Protein AF-A0A0T5ZP53-F1 (afdb_monomer)

Radius of gyration: 25.7 Å; Cα contacts (8 Å, |Δi|>4): 276; chains: 1; bounding box: 66×31×91 Å

Foldseek 3Di:
DVVVVVVLVVLLVVVVVVDDPDCLNVVVVVVSVVLVVVLVVLVVVLVVCVVVPHPRPPSVVVVVCSVVVVVVVSVCCVVVVVCQDLVNLVVQLVVCLLVVNLVSNQVQAPDRPDSVVSSVVSVVVLVLLLVVLVVVDVVVDPDQWGDSVRSVVQWDWAKDPPFPDDSVFKTKTWIFGWTWDWDWDDDVNPRIDTDTDIGTPDTFFMWMKGWDFDCPVPDDPPDDTDTHIGTHDDDGDRDPDDPDD

Solvent-accessible surface area (backbone atoms only — not comparable to full-atom values): 14007 Å² total; per-residue (Å²): 109,74,67,57,55,48,50,52,51,52,52,54,60,67,46,58,85,72,45,65,100,51,72,66,43,57,53,51,52,51,49,53,51,47,52,52,51,49,51,50,51,46,51,52,52,41,51,53,38,48,77,71,69,47,84,75,56,70,52,54,56,55,59,67,42,47,63,55,51,51,50,53,53,50,51,47,44,58,55,54,53,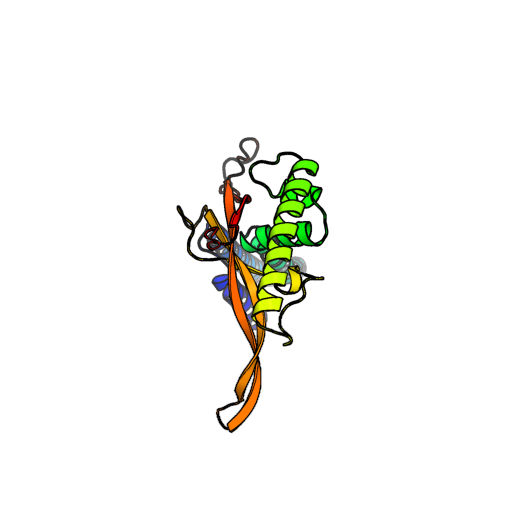48,60,55,31,66,66,41,42,49,52,51,36,53,50,20,55,75,68,72,32,34,67,65,28,36,74,38,35,65,75,66,79,50,38,69,52,49,46,52,51,48,54,52,50,51,51,54,51,34,54,49,46,46,53,50,40,66,73,73,42,101,59,87,48,73,46,61,94,46,54,71,82,25,50,44,79,43,78,46,99,64,33,91,68,57,76,90,41,30,42,29,26,39,34,27,38,34,26,66,40,82,39,83,42,53,56,92,79,76,42,85,40,78,41,82,39,80,45,76,76,46,76,42,34,36,37,37,33,33,50,41,73,54,82,64,88,82,82,60,97,84,64,77,79,51,60,44,50,20,40,67,47,78,48,74,56,77,82,92,77,77,80,81,130

Mean predicted aligned error: 14.53 Å

Nearest PDB structures (foldseek):
  9be2-assembly1_A-2  TM=3.612E-01  e=2.745E+00  Escherichia coli
  3ub1-assembly2_F  TM=1.945E-01  e=1.514E+00  Clostridium perfringens

Secondary structure (DSSP, 8-state):
-HHHHHHHHHHHHHHGGG--SSTHHHHHHHHHHHHHHHHHHHHHHHHHHHHTT--TTHHHHHHHHHHHHHHHHHHHHHHHHHHTSHHHHHHHHHHHHHTT-HHHHHTTBSS---HHHHHHHHHHHHHHHHHHHHHHHHHH-SSS---TTSGGGGEEEEEES--SS-TTTEEEEEEEEEEEEEEEEEETTTEEEEEEEEEEEEEEEEEEEEEEEE--TTT-TTS--EEEEEEEEEEEPPPS-----

Structure (mmCIF, N/CA/C/O backbone):
data_AF-A0A0T5ZP53-F1
#
_entry.id   AF-A0A0T5ZP53-F1
#
loop_
_atom_site.group_PDB
_atom_site.id
_atom_site.type_symbol
_atom_site.label_atom_id
_atom_site.label_alt_id
_atom_site.label_comp_id
_atom_site.label_asym_id
_atom_site.label_entity_id
_atom_site.label_seq_id
_atom_site.pdbx_PDB_ins_code
_atom_site.Cartn_x
_atom_site.Cartn_y
_atom_site.Cartn_z
_atom_site.occupancy
_atom_site.B_iso_or_equiv
_atom_site.auth_seq_id
_atom_site.auth_comp_id
_atom_site.auth_asym_id
_atom_site.auth_atom_id
_atom_site.pdbx_PDB_model_num
ATOM 1 N N . MET A 1 1 ? 2.192 -3.522 -41.154 1.00 45.34 1 MET A N 1
ATOM 2 C CA . MET A 1 1 ? 2.389 -2.075 -41.409 1.00 45.34 1 MET A CA 1
ATOM 3 C C . MET A 1 1 ? 1.377 -1.199 -40.666 1.00 45.34 1 MET A C 1
ATOM 5 O O . MET A 1 1 ? 1.743 -0.680 -39.623 1.00 45.34 1 MET A O 1
ATOM 9 N N . ALA A 1 2 ? 0.118 -1.042 -41.107 1.00 39.25 2 ALA A N 1
ATOM 10 C CA . ALA A 1 2 ? -0.834 -0.145 -40.419 1.00 39.25 2 ALA A CA 1
ATOM 11 C C . ALA A 1 2 ? -1.242 -0.638 -39.013 1.00 39.25 2 ALA A C 1
ATOM 13 O O . ALA A 1 2 ? -1.300 0.149 -38.077 1.00 39.25 2 ALA A O 1
ATOM 14 N N . ALA A 1 3 ? -1.446 -1.948 -38.844 1.00 37.09 3 ALA A N 1
ATOM 15 C CA . ALA A 1 3 ? -1.835 -2.539 -37.560 1.00 37.09 3 ALA A CA 1
ATOM 16 C C . ALA A 1 3 ? -0.727 -2.472 -36.487 1.00 37.09 3 ALA A C 1
ATOM 18 O O . ALA A 1 3 ? -1.022 -2.243 -35.321 1.00 37.09 3 ALA A O 1
ATOM 19 N N . GLU A 1 4 ? 0.546 -2.609 -36.871 1.00 44.75 4 GLU A N 1
ATOM 20 C CA . GLU A 1 4 ? 1.691 -2.510 -35.946 1.00 44.75 4 GLU A CA 1
ATOM 21 C C . GLU A 1 4 ? 1.944 -1.070 -35.496 1.00 44.75 4 GLU A C 1
ATOM 23 O O . GLU A 1 4 ? 2.232 -0.833 -34.326 1.00 44.75 4 GLU A O 1
ATOM 28 N N . ALA A 1 5 ? 1.776 -0.097 -36.398 1.00 48.59 5 ALA A N 1
ATOM 29 C CA . ALA A 1 5 ? 1.847 1.319 -36.052 1.00 48.59 5 ALA A CA 1
ATOM 30 C C . ALA A 1 5 ? 0.714 1.717 -35.091 1.00 48.59 5 ALA A C 1
ATOM 32 O O . ALA A 1 5 ? 0.948 2.428 -34.119 1.00 48.59 5 ALA A O 1
ATOM 33 N N . ILE A 1 6 ? -0.497 1.197 -35.314 1.00 47.88 6 ILE A N 1
ATOM 34 C CA . ILE A 1 6 ? -1.640 1.402 -34.415 1.00 47.88 6 ILE A CA 1
ATOM 35 C C . ILE A 1 6 ? -1.392 0.734 -33.056 1.00 47.88 6 ILE A C 1
ATOM 37 O O . ILE A 1 6 ? -1.660 1.350 -32.030 1.00 47.88 6 ILE A O 1
ATOM 41 N N . ALA A 1 7 ? -0.825 -0.476 -33.022 1.00 49.16 7 ALA A N 1
ATOM 42 C CA . ALA A 1 7 ? -0.471 -1.152 -31.775 1.00 49.16 7 ALA A CA 1
ATOM 43 C C . ALA A 1 7 ? 0.594 -0.378 -30.979 1.00 49.16 7 ALA A C 1
ATOM 45 O O . ALA A 1 7 ? 0.442 -0.215 -29.774 1.00 49.16 7 ALA A O 1
ATOM 46 N N . LEU A 1 8 ? 1.622 0.164 -31.642 1.00 52.16 8 LEU A N 1
ATOM 47 C CA . LEU A 1 8 ? 2.640 1.016 -31.016 1.00 52.16 8 LEU A CA 1
ATOM 48 C C . LEU A 1 8 ? 2.052 2.318 -30.457 1.00 52.16 8 LEU A C 1
ATOM 50 O O . LEU A 1 8 ? 2.400 2.717 -29.348 1.00 52.16 8 LEU A O 1
ATOM 54 N N . VAL A 1 9 ? 1.134 2.957 -31.187 1.00 55.38 9 VAL A N 1
ATOM 55 C CA . VAL A 1 9 ? 0.453 4.185 -30.744 1.00 55.38 9 VAL A CA 1
ATOM 56 C C . VAL A 1 9 ? -0.502 3.907 -29.580 1.00 55.38 9 VAL A C 1
ATOM 58 O O . VAL A 1 9 ? -0.530 4.678 -28.623 1.00 55.38 9 VAL A O 1
ATOM 61 N N . LEU A 1 10 ? -1.241 2.795 -29.610 1.00 49.34 10 LEU A N 1
ATOM 62 C CA . LEU A 1 10 ? -2.115 2.377 -28.509 1.00 49.34 10 LEU A CA 1
ATOM 63 C C . LEU A 1 10 ? -1.313 2.005 -27.256 1.00 49.34 10 LEU A C 1
ATOM 65 O O . LEU A 1 10 ? -1.722 2.345 -26.149 1.00 49.34 10 LEU A O 1
ATOM 69 N N . LEU A 1 11 ? -0.151 1.369 -27.420 1.00 54.56 11 LEU A N 1
ATOM 70 C CA . LEU A 1 11 ? 0.738 1.015 -26.314 1.00 54.56 11 LEU A CA 1
ATOM 71 C C . LEU A 1 11 ? 1.401 2.258 -25.698 1.00 54.56 11 LEU A C 1
ATOM 73 O O . LEU A 1 11 ? 1.428 2.392 -24.476 1.00 54.56 11 LEU A O 1
ATOM 77 N N . ALA A 1 12 ? 1.851 3.201 -26.534 1.00 53.50 12 ALA A N 1
ATOM 78 C CA . ALA A 1 12 ? 2.389 4.487 -26.092 1.00 53.50 12 ALA A CA 1
ATOM 79 C C . ALA A 1 12 ? 1.322 5.350 -25.394 1.00 53.50 12 ALA A C 1
ATOM 81 O O . ALA A 1 12 ? 1.590 5.953 -24.353 1.00 53.50 12 ALA A O 1
ATOM 82 N N . GLY A 1 13 ? 0.095 5.359 -25.923 1.00 53.16 13 GLY A N 1
ATOM 83 C CA . GLY A 1 13 ? -1.047 6.057 -25.332 1.00 53.16 13 GLY A CA 1
ATOM 84 C C . GLY A 1 13 ? -1.513 5.451 -24.005 1.00 53.16 13 GLY A C 1
ATOM 85 O O . GLY A 1 13 ? -1.918 6.190 -23.113 1.00 53.16 13 GLY A O 1
ATOM 86 N N . ALA A 1 14 ? -1.408 4.129 -23.833 1.00 53.16 14 ALA A N 1
ATOM 87 C CA . ALA A 1 14 ? -1.763 3.444 -22.588 1.00 53.16 14 ALA A CA 1
ATOM 88 C C . ALA A 1 14 ? -0.703 3.591 -21.476 1.00 53.16 14 ALA A C 1
ATOM 90 O O . ALA A 1 14 ? -1.035 3.469 -20.294 1.00 53.16 14 ALA A O 1
ATOM 91 N N . GLY A 1 15 ? 0.561 3.843 -21.837 1.00 46.25 15 GLY A N 1
ATOM 92 C CA . GLY A 1 15 ? 1.659 4.068 -20.889 1.00 46.25 15 GLY A CA 1
ATOM 93 C C . GLY A 1 15 ? 1.699 5.488 -20.316 1.00 46.25 15 GLY A C 1
ATOM 94 O O . GLY A 1 15 ? 2.025 5.665 -19.144 1.00 46.25 15 GLY A O 1
ATOM 95 N N . LEU A 1 16 ? 1.308 6.490 -21.114 1.00 49.69 16 LEU A N 1
ATOM 96 C CA . LEU A 1 16 ? 1.377 7.916 -20.763 1.00 49.69 16 LEU A CA 1
ATOM 97 C C . LEU A 1 16 ? 0.685 8.296 -19.433 1.00 49.69 16 LEU A C 1
ATOM 99 O O . LEU A 1 16 ? 1.289 9.029 -18.655 1.00 49.69 16 LEU A O 1
ATOM 103 N N . PRO A 1 17 ? -0.524 7.790 -19.108 1.00 50.69 17 PRO A N 1
ATOM 104 C CA . PRO A 1 17 ? -1.225 8.147 -17.871 1.00 50.69 17 PRO A CA 1
ATOM 105 C C . PRO A 1 17 ? -0.641 7.499 -16.608 1.00 50.69 17 PRO A C 1
ATOM 107 O O . PRO A 1 17 ? -1.026 7.870 -15.504 1.00 50.69 17 PRO A O 1
ATOM 110 N N . ARG A 1 18 ? 0.246 6.500 -16.746 1.00 50.16 18 ARG A N 1
ATOM 111 C CA . ARG A 1 18 ? 0.850 5.765 -15.617 1.00 50.16 18 ARG A CA 1
ATOM 112 C C . ARG A 1 18 ? 2.247 6.251 -15.241 1.00 50.16 18 ARG A C 1
ATOM 114 O O . ARG A 1 18 ? 2.824 5.772 -14.267 1.00 50.16 18 ARG A O 1
ATOM 121 N N . LEU A 1 19 ? 2.794 7.190 -16.004 1.00 50.06 19 LEU A N 1
ATOM 122 C CA . LEU A 1 19 ? 4.108 7.764 -15.770 1.00 50.06 19 LEU A CA 1
ATOM 123 C C . LEU A 1 19 ? 3.932 8.995 -14.875 1.00 50.06 19 LEU A C 1
ATOM 125 O O . LEU A 1 19 ? 3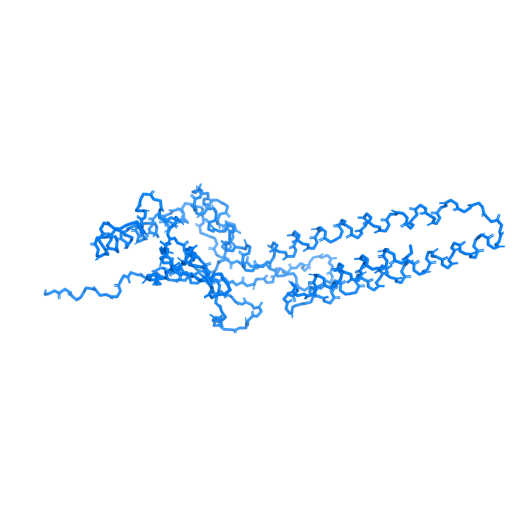.704 10.100 -15.358 1.00 50.06 19 LEU A O 1
ATOM 129 N N . GLY A 1 20 ? 4.003 8.783 -13.557 1.00 43.78 20 GLY A N 1
ATOM 130 C CA . GLY A 1 20 ? 4.179 9.874 -12.594 1.00 43.78 20 GLY A CA 1
ATOM 131 C C . GLY A 1 20 ? 5.368 10.752 -13.001 1.00 43.78 20 GLY A C 1
ATOM 132 O O . GLY A 1 20 ? 6.314 10.249 -13.607 1.00 43.78 20 GLY A O 1
ATOM 133 N N . GLY A 1 21 ? 5.282 12.055 -12.712 1.00 40.03 21 GLY A N 1
ATOM 134 C CA . GLY A 1 21 ? 6.050 13.160 -13.316 1.00 40.03 21 GLY A CA 1
ATOM 135 C C . GLY A 1 21 ? 7.579 13.198 -13.147 1.00 40.03 21 GLY A C 1
ATOM 136 O O . GLY A 1 21 ? 8.148 14.283 -13.136 1.00 40.03 21 GLY A O 1
ATOM 137 N N . ASP A 1 22 ? 8.255 12.057 -13.051 1.00 51.31 22 ASP A N 1
ATOM 138 C CA . ASP A 1 22 ? 9.711 11.928 -13.001 1.00 51.31 22 ASP A CA 1
ATOM 139 C C . ASP A 1 22 ? 10.315 11.484 -14.353 1.00 51.31 22 ASP A C 1
ATOM 141 O O . ASP A 1 22 ? 9.628 11.032 -15.277 1.00 51.31 22 ASP A O 1
ATOM 145 N N . ALA A 1 23 ? 11.651 11.578 -14.445 1.00 48.28 23 ALA A N 1
ATOM 146 C CA . ALA A 1 23 ? 12.514 11.253 -15.594 1.00 48.28 23 ALA A CA 1
ATOM 147 C C . ALA A 1 23 ? 12.211 9.914 -16.306 1.00 48.28 23 ALA A C 1
ATOM 149 O O . ALA A 1 23 ? 12.559 9.728 -17.473 1.00 48.28 23 ALA A O 1
ATOM 150 N N . THR A 1 24 ? 11.521 8.996 -15.636 1.00 48.97 24 THR A N 1
ATOM 151 C CA . THR A 1 24 ? 11.028 7.718 -16.154 1.00 48.97 24 THR A CA 1
ATOM 152 C C . THR A 1 24 ? 10.127 7.875 -17.385 1.00 48.97 24 THR A C 1
ATOM 154 O O . THR A 1 24 ? 10.242 7.101 -18.337 1.00 48.97 24 THR A O 1
ATOM 157 N N . GLY A 1 25 ? 9.281 8.913 -17.424 1.00 52.81 25 GLY A N 1
ATOM 158 C CA . GLY A 1 25 ? 8.432 9.189 -18.588 1.00 52.81 25 GLY A CA 1
ATOM 159 C C . GLY A 1 25 ? 9.218 9.670 -19.810 1.00 52.81 25 GLY A C 1
ATOM 160 O O . GLY A 1 25 ? 8.932 9.266 -20.939 1.00 52.81 25 GLY A O 1
ATOM 161 N N . ALA A 1 26 ? 10.270 10.460 -19.584 1.00 54.28 26 ALA A N 1
ATOM 162 C CA . ALA A 1 26 ? 11.167 10.916 -20.643 1.00 54.28 26 ALA A CA 1
ATOM 163 C C . ALA A 1 26 ? 11.974 9.754 -21.247 1.00 54.28 26 ALA A C 1
ATOM 165 O O . ALA A 1 26 ? 12.135 9.695 -22.465 1.00 54.28 26 ALA A O 1
ATOM 166 N N . ILE A 1 27 ? 12.420 8.796 -20.424 1.00 54.91 27 ILE A N 1
ATOM 167 C CA . ILE A 1 27 ? 13.118 7.587 -20.894 1.00 54.91 27 ILE A CA 1
ATOM 168 C C . ILE A 1 27 ? 12.184 6.717 -21.739 1.00 54.91 27 ILE A C 1
ATOM 170 O O . ILE A 1 27 ? 12.591 6.254 -22.802 1.00 54.91 27 ILE A O 1
ATOM 174 N N . TYR A 1 28 ? 10.931 6.530 -21.313 1.00 59.72 28 TYR A N 1
ATOM 175 C CA . TYR A 1 28 ? 9.944 5.778 -22.090 1.00 59.72 28 TYR A CA 1
ATOM 176 C C . TYR A 1 28 ? 9.706 6.411 -23.469 1.00 59.72 28 TYR A C 1
ATOM 178 O O . TYR A 1 28 ? 9.808 5.727 -24.488 1.00 59.72 28 TYR A O 1
ATOM 186 N N . LEU A 1 29 ? 9.470 7.726 -23.519 1.00 62.03 29 LEU A N 1
ATOM 187 C CA . LEU A 1 29 ? 9.297 8.457 -24.778 1.00 62.03 29 LEU A CA 1
ATOM 188 C C . LEU A 1 29 ? 10.543 8.385 -25.669 1.00 62.03 29 LEU A C 1
ATOM 190 O O . LEU A 1 29 ? 10.421 8.131 -26.867 1.00 62.03 29 LEU A O 1
ATOM 194 N N . ALA A 1 30 ? 11.740 8.546 -25.098 1.00 59.38 30 ALA A N 1
ATOM 195 C CA . ALA A 1 30 ? 12.995 8.406 -25.833 1.00 59.38 30 ALA A CA 1
ATOM 196 C C . ALA A 1 30 ? 13.151 7.001 -26.438 1.00 59.38 30 ALA A C 1
ATOM 198 O O . ALA A 1 30 ? 13.598 6.866 -27.576 1.00 59.38 30 ALA A O 1
ATOM 199 N N . LEU A 1 31 ? 12.728 5.958 -25.718 1.00 59.81 31 LEU A N 1
ATOM 200 C CA . LEU A 1 31 ? 12.773 4.575 -26.189 1.00 59.81 31 LEU A CA 1
ATOM 201 C C . LEU A 1 31 ? 11.766 4.317 -27.321 1.00 59.81 31 LEU A C 1
ATOM 203 O O . LEU A 1 31 ? 12.104 3.673 -28.311 1.00 59.81 31 LEU A O 1
ATOM 207 N N . VAL A 1 32 ? 10.545 4.852 -27.208 1.00 68.31 32 VAL A N 1
ATOM 208 C CA . VAL A 1 32 ? 9.530 4.780 -28.275 1.00 68.31 32 VAL A CA 1
ATOM 209 C C . VAL A 1 32 ? 10.048 5.455 -29.547 1.00 68.31 32 VAL A C 1
ATOM 211 O O . VAL A 1 32 ? 9.963 4.877 -30.632 1.00 68.31 32 VAL A O 1
ATOM 214 N N . LEU A 1 33 ? 10.643 6.643 -29.416 1.00 62.75 33 LEU A N 1
ATOM 215 C CA . LEU A 1 33 ? 11.255 7.359 -30.535 1.00 62.75 33 LEU A CA 1
ATOM 216 C C . LEU A 1 33 ? 12.440 6.588 -31.127 1.00 62.75 33 LEU A C 1
ATOM 218 O O . LEU A 1 33 ? 12.567 6.515 -32.349 1.00 62.75 33 LEU A O 1
ATOM 222 N N . PHE A 1 34 ? 13.266 5.964 -30.285 1.00 64.44 34 PHE A N 1
ATOM 223 C CA . PHE A 1 34 ? 14.363 5.108 -30.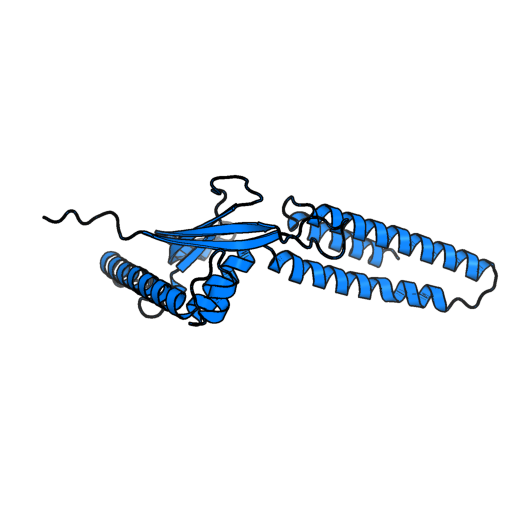729 1.00 64.44 34 PHE A CA 1
ATOM 224 C C . PHE A 1 34 ? 13.855 3.921 -31.557 1.00 64.44 34 PHE A C 1
ATOM 226 O O . PHE A 1 34 ? 14.357 3.691 -32.656 1.00 64.44 34 PHE A O 1
ATOM 233 N N . PHE A 1 35 ? 12.824 3.208 -31.092 1.00 65.75 35 PHE A N 1
ATOM 234 C CA . PHE A 1 35 ? 12.243 2.092 -31.843 1.00 65.75 35 PHE A CA 1
ATOM 235 C C . PHE A 1 35 ? 11.606 2.539 -33.160 1.00 65.75 35 PHE A C 1
ATOM 237 O O . PHE A 1 35 ? 11.766 1.857 -34.172 1.00 65.75 35 PHE A O 1
ATOM 244 N N . ALA A 1 36 ? 10.938 3.695 -33.182 1.00 67.62 36 ALA A N 1
ATOM 245 C CA . ALA A 1 36 ? 10.378 4.260 -34.406 1.00 67.62 36 ALA A CA 1
ATOM 246 C C . ALA A 1 36 ? 11.474 4.630 -35.423 1.00 67.62 36 ALA A C 1
ATOM 248 O O . ALA A 1 36 ? 11.369 4.290 -36.607 1.00 67.62 36 ALA A O 1
ATOM 249 N N . ALA A 1 37 ? 12.551 5.275 -34.966 1.00 63.69 37 ALA A N 1
ATOM 250 C CA . ALA A 1 37 ? 13.698 5.617 -35.802 1.00 63.69 37 ALA A CA 1
ATOM 251 C C . ALA A 1 37 ? 14.398 4.357 -36.335 1.00 63.69 37 ALA A C 1
ATOM 253 O O . ALA A 1 37 ? 14.663 4.258 -37.533 1.00 63.69 37 ALA A O 1
ATOM 254 N N . TRP A 1 38 ? 14.624 3.366 -35.473 1.00 68.19 38 TRP A N 1
ATOM 255 C CA . TRP A 1 38 ? 15.237 2.093 -35.843 1.00 68.19 38 TRP A CA 1
ATOM 256 C C . TRP A 1 38 ? 14.391 1.316 -36.859 1.00 68.19 38 TRP A C 1
ATOM 258 O O . TRP A 1 38 ? 14.916 0.854 -37.871 1.00 68.19 38 TRP A O 1
ATOM 268 N N . ALA A 1 39 ? 13.072 1.228 -36.655 1.00 63.84 39 ALA A N 1
ATOM 269 C CA . ALA A 1 39 ? 12.166 0.570 -37.595 1.00 63.84 39 ALA A CA 1
ATOM 270 C C . ALA A 1 39 ? 12.177 1.264 -38.964 1.00 63.84 39 ALA A C 1
ATOM 272 O O . ALA A 1 39 ? 12.216 0.601 -40.000 1.00 63.84 39 ALA A O 1
ATOM 273 N N . THR A 1 40 ? 12.216 2.600 -38.975 1.00 67.50 40 THR A N 1
ATOM 274 C CA . THR A 1 40 ? 12.320 3.391 -40.210 1.00 67.50 40 THR A CA 1
ATOM 275 C C . THR A 1 40 ? 13.625 3.088 -40.952 1.00 67.50 40 THR A C 1
ATOM 277 O O . THR A 1 40 ? 13.595 2.825 -42.153 1.00 67.50 40 THR A O 1
ATOM 280 N N . GLN A 1 41 ? 14.757 3.043 -40.238 1.00 63.81 41 GLN A N 1
ATOM 281 C CA . GLN A 1 41 ? 16.062 2.681 -40.804 1.00 63.81 41 GLN A CA 1
ATOM 282 C C . GLN A 1 41 ? 16.079 1.247 -41.348 1.00 63.81 41 GLN A C 1
ATOM 284 O O . GLN A 1 41 ? 16.602 1.010 -42.434 1.00 63.81 41 GLN A O 1
ATOM 289 N N . ALA A 1 42 ? 15.475 0.294 -40.634 1.00 60.59 42 ALA A N 1
ATOM 290 C CA . ALA A 1 42 ? 15.397 -1.101 -41.060 1.00 60.59 42 ALA A CA 1
ATOM 291 C C . ALA A 1 42 ? 14.553 -1.276 -42.336 1.00 60.59 42 ALA A C 1
ATOM 293 O O . ALA A 1 42 ? 14.945 -2.019 -43.236 1.00 60.59 42 ALA A O 1
ATOM 294 N N . ILE A 1 43 ? 13.425 -0.563 -42.446 1.00 67.06 43 ILE A N 1
ATOM 295 C CA . ILE A 1 43 ? 12.564 -0.576 -43.639 1.00 67.06 43 ILE A CA 1
ATOM 296 C C . ILE A 1 43 ? 13.287 0.043 -44.839 1.00 67.06 43 ILE A C 1
ATOM 298 O O . ILE A 1 43 ? 13.253 -0.518 -45.934 1.00 67.06 43 ILE A O 1
ATOM 302 N N . ASP A 1 44 ? 13.942 1.186 -44.646 1.00 69.00 44 ASP A N 1
ATOM 303 C CA . ASP A 1 44 ? 14.685 1.888 -45.696 1.00 69.00 44 ASP A CA 1
ATOM 304 C C . ASP A 1 44 ? 15.884 1.058 -46.192 1.00 69.00 44 ASP A C 1
ATOM 306 O O . ASP A 1 44 ? 16.058 0.858 -47.395 1.00 69.00 44 ASP A O 1
ATOM 310 N N . ALA A 1 45 ? 16.648 0.456 -45.274 1.00 62.56 45 ALA A N 1
ATOM 311 C CA . ALA A 1 45 ? 17.731 -0.466 -45.611 1.00 62.56 45 ALA A CA 1
ATOM 312 C C . ALA A 1 45 ? 17.227 -1.721 -46.345 1.00 62.56 45 ALA A C 1
ATOM 314 O O . ALA A 1 45 ? 17.857 -2.161 -47.306 1.00 62.56 45 ALA A O 1
ATOM 315 N N . HIS A 1 46 ? 16.080 -2.279 -45.940 1.00 62.22 46 HIS A N 1
ATOM 316 C CA . HIS A 1 46 ? 15.465 -3.416 -46.626 1.00 62.22 46 HIS A CA 1
ATOM 317 C C . HIS A 1 46 ? 15.040 -3.063 -48.055 1.00 62.22 46 HIS A C 1
ATOM 319 O O . HIS A 1 46 ? 15.344 -3.818 -48.976 1.00 62.22 46 HIS A O 1
ATOM 325 N N . ARG A 1 47 ? 14.394 -1.905 -48.258 1.00 70.00 47 ARG A N 1
ATOM 326 C CA . ARG A 1 47 ? 13.994 -1.429 -49.593 1.00 70.00 47 ARG A CA 1
ATOM 327 C C . ARG A 1 47 ? 15.199 -1.285 -50.515 1.00 70.00 47 ARG A C 1
ATOM 329 O O . ARG A 1 47 ? 15.203 -1.888 -51.582 1.00 70.00 47 ARG A O 1
ATOM 336 N N . ARG A 1 48 ? 16.258 -0.608 -50.060 1.00 69.75 48 ARG A N 1
ATOM 337 C CA . ARG A 1 48 ? 17.499 -0.454 -50.839 1.00 69.75 48 ARG A CA 1
ATOM 338 C C . ARG A 1 48 ? 18.189 -1.786 -51.130 1.00 69.75 48 ARG A C 1
ATOM 340 O O . ARG A 1 48 ? 18.726 -1.970 -52.216 1.00 69.75 48 ARG A O 1
ATOM 347 N N . ALA A 1 49 ? 18.180 -2.724 -50.183 1.00 61.25 49 ALA A N 1
ATOM 348 C CA . ALA A 1 49 ? 18.778 -4.044 -50.377 1.00 61.25 49 ALA A CA 1
ATOM 349 C C . ALA A 1 49 ? 18.012 -4.883 -51.415 1.00 61.25 49 ALA A C 1
ATOM 351 O O . ALA A 1 49 ? 18.635 -5.558 -52.232 1.00 61.25 49 ALA A O 1
ATOM 352 N N . VAL A 1 50 ? 16.677 -4.816 -51.415 1.00 68.38 50 VAL A N 1
ATOM 353 C CA . VAL A 1 50 ? 15.825 -5.494 -52.405 1.00 68.38 50 VAL A CA 1
ATOM 354 C C . VAL A 1 50 ? 15.953 -4.839 -53.783 1.00 68.38 50 VAL A C 1
ATOM 356 O O . VAL A 1 50 ? 16.106 -5.547 -54.775 1.00 68.38 50 VAL A O 1
ATOM 359 N N . GLU A 1 51 ? 15.973 -3.505 -53.852 1.00 74.38 51 GLU A N 1
ATOM 360 C CA . GLU A 1 51 ? 16.248 -2.753 -55.088 1.00 74.38 51 GLU A CA 1
ATOM 361 C C . GLU A 1 51 ? 17.643 -3.073 -55.660 1.00 74.38 51 GLU A C 1
ATOM 363 O O . GLU A 1 51 ? 17.816 -3.131 -56.875 1.00 74.38 51 GLU A O 1
ATOM 368 N N . GLY A 1 52 ? 18.623 -3.352 -54.793 1.00 70.38 52 GLY A N 1
ATOM 369 C CA . GLY A 1 52 ? 19.975 -3.790 -55.152 1.00 70.38 52 GLY A CA 1
ATOM 370 C C . GLY A 1 52 ? 20.131 -5.288 -55.454 1.00 70.38 52 GLY A C 1
ATOM 371 O O . GLY A 1 52 ? 21.252 -5.737 -55.684 1.00 70.38 52 GLY A O 1
ATOM 372 N N . GLY A 1 53 ? 19.046 -6.074 -55.446 1.00 63.62 53 GLY A N 1
ATOM 373 C CA . GLY A 1 53 ? 19.050 -7.494 -55.825 1.00 63.62 53 GLY A CA 1
ATOM 374 C C . GLY A 1 53 ? 19.450 -8.487 -54.723 1.00 63.62 53 GLY A C 1
ATOM 375 O O . GLY A 1 53 ? 19.691 -9.658 -55.018 1.00 63.62 53 GLY A O 1
ATOM 376 N N . ALA A 1 54 ? 19.524 -8.065 -53.457 1.00 62.75 54 ALA A N 1
ATOM 377 C CA . ALA A 1 54 ? 19.841 -8.959 -52.344 1.00 62.75 54 ALA A CA 1
ATOM 378 C C . ALA A 1 54 ? 18.648 -9.857 -51.958 1.00 62.75 54 ALA A C 1
ATOM 380 O O . ALA A 1 54 ? 17.495 -9.423 -51.938 1.00 62.75 54 ALA A O 1
ATOM 381 N N . ALA A 1 55 ? 18.924 -11.107 -51.566 1.00 59.62 55 ALA A N 1
ATOM 382 C CA . ALA A 1 55 ? 17.915 -12.009 -51.008 1.00 59.62 55 ALA A CA 1
ATOM 383 C C . ALA A 1 55 ? 17.417 -11.464 -49.651 1.00 59.62 55 ALA A C 1
ATOM 385 O O . ALA A 1 55 ? 18.153 -11.446 -48.663 1.00 59.62 55 ALA A O 1
ATOM 386 N N . GLY A 1 56 ? 16.171 -10.985 -49.609 1.00 55.41 56 GLY A N 1
ATOM 387 C CA . GLY A 1 56 ? 15.600 -10.144 -48.545 1.00 55.41 56 GLY A CA 1
ATOM 388 C C . GLY A 1 56 ? 15.344 -10.786 -47.170 1.00 55.41 56 GLY A C 1
ATOM 389 O O . GLY A 1 56 ? 14.340 -10.464 -46.548 1.00 55.41 56 GLY A O 1
ATOM 390 N N . GLY A 1 57 ? 16.206 -11.674 -46.666 1.00 57.00 57 GLY A N 1
ATOM 391 C CA . GLY A 1 57 ? 15.943 -12.441 -45.437 1.00 57.00 57 GLY A CA 1
ATOM 392 C C . GLY A 1 57 ? 16.285 -11.734 -44.115 1.00 57.00 57 GLY A C 1
ATOM 393 O O . GLY A 1 57 ? 15.491 -11.749 -43.177 1.00 57.00 57 GLY A O 1
ATOM 394 N N . GLY A 1 58 ? 17.459 -11.099 -44.016 1.00 58.06 58 GLY A N 1
ATOM 395 C CA . GLY A 1 58 ? 18.002 -10.637 -42.725 1.00 58.06 58 GLY A CA 1
ATOM 396 C C . GLY A 1 58 ? 17.265 -9.448 -42.094 1.00 58.06 58 GLY A C 1
ATOM 397 O O . GLY A 1 58 ? 17.038 -9.424 -40.887 1.00 58.06 58 GLY A O 1
ATOM 398 N N . ALA A 1 59 ? 16.842 -8.474 -42.905 1.00 56.69 59 ALA A N 1
ATOM 399 C CA . ALA A 1 59 ? 16.146 -7.283 -42.408 1.00 56.69 59 ALA A CA 1
ATOM 400 C C . ALA A 1 59 ? 14.696 -7.577 -41.974 1.00 56.69 59 ALA A C 1
ATOM 402 O O . ALA A 1 59 ? 14.214 -6.981 -41.013 1.00 56.69 59 ALA A O 1
ATOM 403 N N . ILE A 1 60 ? 14.026 -8.538 -42.623 1.00 61.47 60 ILE A N 1
ATOM 404 C CA . ILE A 1 60 ? 12.684 -9.000 -42.232 1.00 61.47 60 ILE A CA 1
ATOM 405 C C . ILE A 1 60 ? 12.738 -9.724 -40.880 1.00 61.47 60 ILE A C 1
ATOM 407 O O . ILE A 1 60 ? 11.868 -9.509 -40.041 1.00 61.47 60 ILE A O 1
ATOM 411 N N . LEU A 1 61 ? 13.783 -10.523 -40.637 1.00 61.88 61 LEU A N 1
ATOM 412 C CA . LEU A 1 61 ? 14.013 -11.190 -39.349 1.00 61.88 61 LEU A CA 1
ATOM 413 C C . LEU A 1 61 ? 14.193 -10.195 -38.194 1.00 61.88 61 LEU A C 1
ATOM 415 O O . LEU A 1 61 ? 13.635 -10.401 -37.120 1.00 61.88 61 LEU A O 1
ATOM 419 N N . LEU A 1 62 ? 14.918 -9.094 -38.414 1.00 59.53 62 LEU A N 1
ATOM 420 C CA . LEU A 1 62 ? 15.060 -8.033 -37.413 1.00 59.53 62 LEU A CA 1
ATOM 421 C C . LEU A 1 62 ? 13.737 -7.284 -37.182 1.00 59.53 62 LEU A C 1
ATOM 423 O O . LEU A 1 62 ? 13.358 -7.062 -36.034 1.00 59.53 62 LEU A O 1
ATOM 427 N N . LEU A 1 63 ? 12.991 -6.957 -38.242 1.00 63.56 63 LEU A N 1
ATOM 428 C CA . LEU A 1 63 ? 11.655 -6.353 -38.126 1.00 63.56 63 LEU A CA 1
ATOM 429 C C . LEU A 1 63 ? 10.670 -7.254 -37.366 1.00 63.56 63 LEU A C 1
ATOM 431 O O . LEU A 1 63 ? 9.903 -6.759 -36.544 1.00 63.56 63 LEU A O 1
ATOM 435 N N . ALA A 1 64 ? 10.739 -8.571 -37.568 1.00 68.12 64 ALA A N 1
ATOM 436 C CA . ALA A 1 64 ? 9.918 -9.545 -36.852 1.00 68.12 64 ALA A CA 1
ATOM 437 C C . ALA A 1 64 ? 10.238 -9.634 -35.346 1.00 68.12 64 ALA A C 1
ATOM 439 O O . ALA A 1 64 ? 9.398 -10.087 -34.570 1.00 68.12 64 ALA A O 1
ATOM 440 N N . LEU A 1 65 ? 11.422 -9.183 -34.911 1.00 67.62 65 LEU A N 1
ATOM 441 C CA . LEU A 1 65 ? 11.800 -9.120 -33.494 1.00 67.62 65 LEU A CA 1
ATOM 442 C C . LEU A 1 65 ? 11.327 -7.837 -32.798 1.00 67.62 65 LEU A C 1
ATOM 444 O O . LEU A 1 65 ? 11.300 -7.795 -31.568 1.00 67.62 65 LEU A O 1
ATOM 448 N N . LEU A 1 66 ? 10.914 -6.809 -33.545 1.00 67.31 66 LEU A N 1
ATOM 449 C CA . LEU A 1 66 ? 10.450 -5.543 -32.975 1.00 67.31 66 LEU A CA 1
ATOM 450 C C . LEU A 1 66 ? 9.243 -5.714 -32.029 1.00 67.31 66 LEU A C 1
ATOM 452 O O . LEU A 1 66 ? 9.296 -5.165 -30.928 1.00 67.31 66 LEU A O 1
ATOM 456 N N . PRO A 1 67 ? 8.195 -6.500 -32.358 1.00 65.88 67 PRO A N 1
ATOM 457 C CA . PRO A 1 67 ? 7.086 -6.742 -31.436 1.00 65.88 67 PRO A CA 1
ATOM 458 C C . PRO A 1 67 ? 7.539 -7.456 -30.160 1.00 65.88 67 PRO A C 1
ATOM 460 O O . PRO A 1 67 ? 7.079 -7.117 -29.074 1.00 65.88 67 PRO A O 1
ATOM 463 N N . VAL A 1 68 ? 8.479 -8.404 -30.271 1.00 70.69 68 VAL A N 1
ATOM 464 C CA . VAL A 1 68 ? 9.038 -9.125 -29.117 1.00 70.69 68 VAL A CA 1
ATOM 465 C C . VAL A 1 68 ? 9.799 -8.162 -28.212 1.00 70.69 68 VAL A C 1
ATOM 467 O O . VAL A 1 68 ? 9.567 -8.152 -27.006 1.00 70.69 68 VAL A O 1
ATOM 470 N N . ALA A 1 69 ? 10.650 -7.305 -28.782 1.00 69.12 69 ALA A N 1
ATOM 471 C CA . ALA A 1 69 ? 11.357 -6.278 -28.028 1.00 69.12 69 ALA A CA 1
ATOM 472 C C . ALA A 1 69 ? 10.369 -5.336 -27.329 1.00 69.12 69 ALA A C 1
ATOM 474 O O . ALA A 1 69 ? 10.464 -5.137 -26.123 1.00 69.12 69 ALA A O 1
ATOM 475 N N . VAL A 1 70 ? 9.368 -4.820 -28.045 1.00 71.75 70 VAL A N 1
ATOM 476 C CA . VAL A 1 70 ? 8.350 -3.924 -27.478 1.00 71.75 70 VAL A CA 1
ATOM 477 C C . VAL A 1 70 ? 7.580 -4.595 -26.337 1.00 71.75 70 VAL A C 1
ATOM 479 O O . VAL A 1 70 ? 7.381 -3.961 -25.301 1.00 71.75 70 VAL A O 1
ATOM 482 N N . VAL A 1 71 ? 7.199 -5.870 -26.470 1.00 70.31 71 VAL A N 1
ATOM 483 C CA . VAL A 1 71 ? 6.530 -6.636 -25.403 1.00 70.31 71 VAL A CA 1
ATOM 484 C C . VAL A 1 71 ? 7.447 -6.820 -24.196 1.00 70.31 71 VAL A C 1
ATOM 486 O O . VAL A 1 71 ? 7.022 -6.555 -23.074 1.00 70.31 71 VAL A O 1
ATOM 489 N N . VAL A 1 72 ? 8.705 -7.215 -24.404 1.00 71.75 72 VAL A N 1
ATOM 490 C CA . VAL A 1 72 ? 9.681 -7.403 -23.320 1.00 71.75 72 VAL A CA 1
ATOM 491 C C . VAL A 1 72 ? 9.951 -6.084 -22.594 1.00 71.75 72 VAL A C 1
ATOM 493 O O . VAL A 1 72 ? 9.916 -6.049 -21.367 1.00 71.75 72 VAL A O 1
ATOM 496 N N . PHE A 1 73 ? 10.151 -4.984 -23.322 1.00 68.25 73 PHE A N 1
ATOM 497 C CA . PHE A 1 73 ? 10.401 -3.666 -22.735 1.00 68.25 73 PHE A CA 1
ATOM 498 C C . PHE A 1 73 ? 9.173 -3.090 -22.034 1.00 68.25 73 PHE A C 1
ATOM 500 O O . PHE A 1 73 ? 9.295 -2.520 -20.952 1.00 68.25 73 PHE A O 1
ATOM 507 N N . THR A 1 74 ? 7.985 -3.251 -22.612 1.00 65.44 74 THR A N 1
ATOM 508 C CA . THR A 1 74 ? 6.742 -2.805 -21.974 1.00 65.44 74 THR A CA 1
ATOM 509 C C . THR A 1 74 ? 6.453 -3.632 -20.730 1.00 65.44 74 THR A C 1
ATOM 511 O O . THR A 1 74 ? 6.111 -3.067 -19.699 1.00 65.44 74 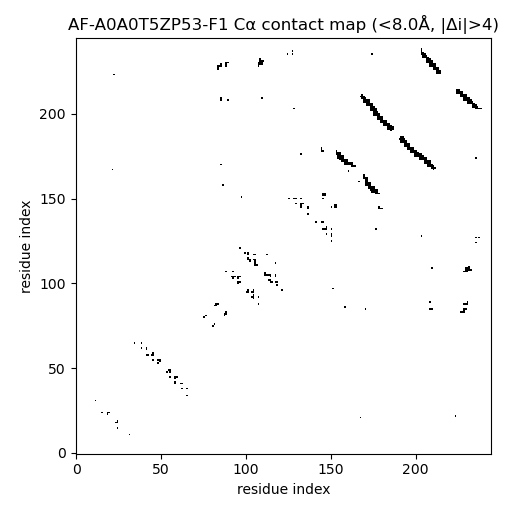THR A O 1
ATOM 514 N N . GLY A 1 75 ? 6.668 -4.949 -20.781 1.00 62.28 75 GLY A N 1
ATOM 515 C CA . GLY A 1 75 ? 6.584 -5.821 -19.611 1.00 62.28 75 GLY A CA 1
ATOM 516 C C . GLY A 1 75 ? 7.582 -5.415 -18.527 1.00 62.28 75 GLY A C 1
ATOM 517 O O . GLY A 1 75 ? 7.200 -5.258 -17.370 1.00 62.28 75 GLY A O 1
ATOM 518 N N . PHE A 1 76 ? 8.833 -5.145 -18.908 1.00 65.75 76 PHE A N 1
ATOM 519 C CA . PHE A 1 76 ? 9.858 -4.636 -17.999 1.00 65.75 76 PHE A CA 1
ATOM 520 C C . PHE A 1 76 ? 9.437 -3.321 -17.334 1.00 65.75 76 PHE A C 1
ATOM 522 O O . PHE A 1 76 ? 9.576 -3.191 -16.124 1.00 65.75 76 PHE A O 1
ATOM 529 N N . TRP A 1 77 ? 8.876 -2.365 -18.078 1.00 60.72 77 TRP A N 1
ATOM 530 C CA . TRP A 1 77 ? 8.444 -1.081 -17.517 1.00 60.72 77 TRP A CA 1
ATOM 531 C C . TRP A 1 77 ? 7.152 -1.164 -16.707 1.00 60.72 77 TRP A C 1
ATOM 533 O O . TRP A 1 77 ? 7.031 -0.474 -15.700 1.00 60.72 77 TRP A O 1
ATOM 543 N N . LEU A 1 78 ? 6.203 -2.015 -17.091 1.00 60.47 78 LEU A N 1
ATOM 544 C CA . LEU A 1 78 ? 4.980 -2.224 -16.318 1.00 60.47 78 LEU A CA 1
ATOM 545 C C . LEU A 1 78 ? 5.282 -2.896 -14.978 1.00 60.47 78 LEU A C 1
ATOM 547 O O . LEU A 1 78 ? 4.746 -2.479 -13.959 1.00 60.47 78 LEU A O 1
ATOM 551 N N . VAL A 1 79 ? 6.170 -3.892 -14.961 1.00 58.28 79 VAL A N 1
ATOM 552 C CA . VAL A 1 79 ? 6.546 -4.603 -13.732 1.00 58.28 79 VAL A CA 1
ATOM 553 C C . VAL A 1 79 ? 7.557 -3.790 -12.918 1.00 58.28 79 VAL A C 1
ATOM 555 O O . VAL A 1 79 ? 7.369 -3.570 -11.723 1.00 58.28 79 VAL A O 1
ATOM 558 N N . GLY A 1 80 ? 8.611 -3.294 -13.565 1.00 56.06 80 GLY A N 1
ATOM 559 C CA . GLY A 1 80 ? 9.693 -2.533 -12.942 1.00 56.06 80 GLY A CA 1
ATOM 560 C C . GLY A 1 80 ? 9.273 -1.126 -12.516 1.00 56.06 80 GLY A C 1
ATOM 561 O O . GLY A 1 80 ? 9.557 -0.716 -11.394 1.00 56.06 80 GLY A O 1
ATOM 562 N N . GLY A 1 81 ? 8.530 -0.409 -13.359 1.00 57.25 81 GLY A N 1
ATOM 563 C CA . GLY A 1 81 ? 8.024 0.931 -13.056 1.00 57.25 81 GLY A CA 1
ATOM 564 C C . GLY A 1 81 ? 6.989 0.921 -11.934 1.00 57.25 81 GLY A C 1
ATOM 565 O O . GLY A 1 81 ? 7.101 1.720 -11.009 1.00 57.25 81 GLY A O 1
ATOM 566 N N . ALA A 1 82 ? 6.048 -0.034 -11.942 1.00 56.97 82 ALA A N 1
ATOM 567 C CA . ALA A 1 82 ? 5.095 -0.188 -10.841 1.00 56.97 82 ALA A CA 1
ATOM 568 C C . ALA A 1 82 ? 5.803 -0.553 -9.528 1.00 56.97 82 ALA A C 1
ATOM 570 O O . ALA A 1 82 ? 5.457 -0.015 -8.479 1.00 56.97 82 ALA A O 1
ATOM 571 N N . SER A 1 83 ? 6.846 -1.393 -9.589 1.00 60.31 83 SER A N 1
ATOM 572 C CA . SER A 1 83 ? 7.609 -1.825 -8.411 1.00 60.31 83 SER A CA 1
ATOM 573 C C . SER A 1 83 ? 8.396 -0.728 -7.693 1.00 60.31 83 SER A C 1
ATOM 575 O O . SER A 1 83 ? 8.815 -0.942 -6.555 1.00 60.31 83 SER A O 1
ATOM 577 N N . ALA A 1 84 ? 8.605 0.412 -8.354 1.00 69.00 84 ALA A N 1
ATOM 578 C CA . ALA A 1 84 ? 9.357 1.553 -7.844 1.00 69.00 84 ALA A CA 1
ATOM 579 C C . ALA A 1 84 ? 8.443 2.707 -7.394 1.00 69.00 84 ALA A C 1
ATOM 581 O O . ALA A 1 84 ? 8.900 3.841 -7.267 1.00 69.00 84 ALA A O 1
ATOM 582 N N . THR A 1 85 ? 7.154 2.440 -7.172 1.00 79.81 85 THR A N 1
ATOM 583 C CA . THR A 1 85 ? 6.186 3.429 -6.676 1.00 79.81 85 THR A CA 1
ATOM 584 C C . THR A 1 85 ? 6.038 3.352 -5.153 1.00 79.81 85 THR A C 1
ATOM 586 O O . THR A 1 85 ? 6.252 2.282 -4.572 1.00 79.81 85 THR A O 1
ATOM 589 N N . PRO A 1 86 ? 5.614 4.443 -4.483 1.00 85.81 86 PRO A N 1
ATOM 590 C CA . PRO A 1 86 ? 5.291 4.389 -3.058 1.00 85.81 86 PRO A CA 1
ATOM 591 C C . PRO A 1 86 ? 4.175 3.373 -2.769 1.00 85.81 86 PRO A C 1
ATOM 593 O O . PRO A 1 86 ? 4.241 2.669 -1.766 1.00 85.81 86 PRO A O 1
ATOM 596 N N . ALA A 1 87 ? 3.206 3.228 -3.682 1.00 86.69 87 ALA A N 1
ATOM 597 C CA . ALA A 1 87 ? 2.125 2.248 -3.578 1.00 86.69 87 ALA A CA 1
ATOM 598 C C . ALA A 1 87 ? 2.649 0.807 -3.518 1.00 86.69 87 ALA A C 1
ATOM 600 O O . ALA A 1 87 ? 2.257 0.052 -2.636 1.00 86.69 87 ALA A O 1
ATOM 601 N N . ALA A 1 88 ? 3.585 0.438 -4.398 1.00 85.81 88 ALA A N 1
ATOM 602 C CA . ALA A 1 88 ? 4.154 -0.907 -4.396 1.00 85.81 88 ALA A CA 1
ATOM 603 C C . ALA A 1 88 ? 5.025 -1.185 -3.163 1.00 85.81 88 ALA A C 1
ATOM 605 O O . ALA A 1 88 ? 5.021 -2.305 -2.652 1.00 85.81 88 ALA A O 1
ATOM 606 N N . THR A 1 89 ? 5.774 -0.194 -2.664 1.00 90.31 89 THR A N 1
ATOM 607 C CA . THR A 1 89 ? 6.514 -0.348 -1.399 1.00 90.31 89 THR A CA 1
ATOM 608 C C . THR A 1 89 ? 5.556 -0.550 -0.228 1.00 90.31 89 THR A C 1
ATOM 610 O O . THR A 1 89 ? 5.785 -1.445 0.585 1.00 90.31 89 THR A O 1
ATOM 613 N N . LEU A 1 90 ? 4.474 0.230 -0.166 1.00 92.44 90 LEU A N 1
ATOM 614 C CA . LEU A 1 90 ? 3.438 0.096 0.854 1.00 92.44 90 LEU A CA 1
ATOM 615 C C . LEU A 1 90 ? 2.760 -1.278 0.794 1.00 92.44 90 LEU A C 1
ATOM 617 O O . LEU A 1 90 ? 2.6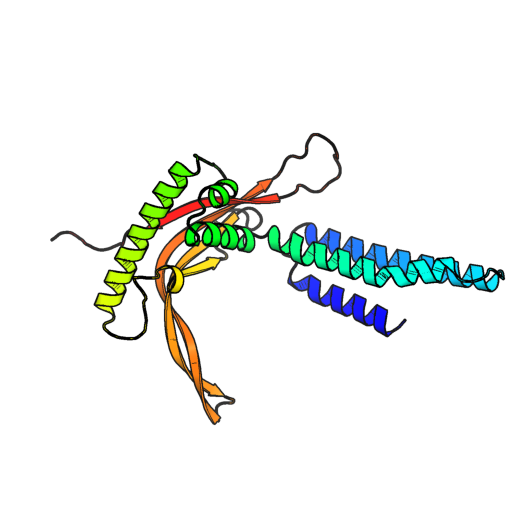86 -1.956 1.811 1.00 92.44 90 LEU A O 1
ATOM 621 N N . GLU A 1 91 ? 2.338 -1.726 -0.390 1.00 92.00 91 GLU A N 1
ATOM 622 C CA . GLU A 1 91 ? 1.699 -3.034 -0.589 1.00 92.00 91 GLU A CA 1
ATOM 623 C C . GLU A 1 91 ? 2.611 -4.186 -0.147 1.00 92.00 91 GLU A C 1
ATOM 625 O O . GLU A 1 91 ? 2.172 -5.103 0.544 1.00 92.00 91 GLU A O 1
ATOM 630 N N . ARG A 1 92 ? 3.907 -4.125 -0.479 1.00 91.69 92 ARG A N 1
ATOM 631 C CA . ARG A 1 92 ? 4.886 -5.129 -0.032 1.00 91.69 92 ARG A CA 1
ATOM 632 C C . ARG A 1 92 ? 5.101 -5.102 1.473 1.00 91.69 92 ARG A C 1
ATOM 634 O O . ARG A 1 92 ? 5.255 -6.165 2.066 1.00 91.69 92 ARG A O 1
ATOM 641 N N . PHE A 1 93 ? 5.135 -3.915 2.074 1.00 94.56 93 PHE A N 1
ATOM 642 C CA . PHE A 1 93 ? 5.301 -3.763 3.516 1.00 94.56 93 PHE A CA 1
ATOM 643 C C . PHE A 1 93 ? 4.086 -4.308 4.270 1.00 94.56 93 PHE A C 1
ATOM 645 O O . PHE A 1 93 ? 4.250 -5.141 5.155 1.00 94.56 93 PHE A O 1
ATOM 652 N N . VAL A 1 94 ? 2.875 -3.920 3.862 1.00 94.94 94 VAL A N 1
ATOM 653 C CA . VAL A 1 94 ? 1.614 -4.415 4.435 1.00 94.94 94 VAL A CA 1
ATOM 654 C C . VAL A 1 94 ? 1.455 -5.915 4.197 1.00 94.94 94 VAL A C 1
ATOM 656 O O . VAL A 1 94 ? 1.066 -6.636 5.107 1.00 94.94 94 VAL A O 1
ATOM 659 N N . GLY A 1 95 ? 1.809 -6.416 3.011 1.00 94.75 95 GLY A N 1
ATOM 660 C CA . GLY A 1 95 ? 1.802 -7.850 2.723 1.00 94.75 95 GLY A CA 1
ATOM 661 C C . GLY A 1 95 ? 2.775 -8.630 3.609 1.00 94.75 95 GLY A C 1
ATOM 662 O O . GLY A 1 95 ? 2.421 -9.680 4.129 1.00 94.75 95 GLY A O 1
ATOM 663 N N . ALA A 1 96 ? 3.985 -8.106 3.833 1.00 94.56 96 ALA A N 1
ATOM 664 C CA . ALA A 1 96 ? 4.940 -8.715 4.756 1.00 94.56 96 ALA A CA 1
ATOM 665 C C . ALA A 1 96 ? 4.450 -8.678 6.212 1.00 94.56 96 ALA A C 1
ATOM 667 O O . ALA A 1 96 ? 4.680 -9.642 6.935 1.00 94.56 96 ALA A O 1
ATOM 668 N N . TRP A 1 97 ? 3.770 -7.605 6.624 1.00 95.94 97 TRP A N 1
ATOM 669 C CA . TRP A 1 97 ? 3.159 -7.493 7.949 1.00 95.94 97 TRP A CA 1
ATOM 670 C C . TRP A 1 97 ? 2.032 -8.512 8.135 1.00 95.94 97 TRP A C 1
ATOM 672 O O . TRP A 1 97 ? 2.085 -9.312 9.064 1.00 95.94 97 TRP A O 1
ATOM 682 N N . ARG A 1 98 ? 1.077 -8.565 7.201 1.00 94.75 98 ARG A N 1
ATOM 683 C CA . ARG A 1 98 ? -0.039 -9.521 7.219 1.00 94.75 98 ARG A CA 1
ATOM 684 C C . ARG A 1 98 ? 0.427 -10.979 7.255 1.00 94.75 98 ARG A C 1
ATOM 686 O O . ARG A 1 98 ? -0.184 -11.799 7.928 1.00 94.75 98 ARG A O 1
ATOM 693 N N . ASP A 1 99 ? 1.495 -11.302 6.529 1.00 95.44 99 ASP A N 1
ATOM 694 C CA . ASP A 1 99 ? 2.023 -12.667 6.447 1.00 95.44 99 ASP A CA 1
ATOM 695 C C . ASP A 1 99 ? 3.016 -13.006 7.587 1.00 95.44 99 ASP A C 1
ATOM 697 O O . ASP A 1 99 ? 3.659 -14.054 7.530 1.00 95.44 99 ASP A O 1
ATOM 701 N N . ASP A 1 100 ? 3.202 -12.117 8.576 1.00 95.00 100 ASP A N 1
ATOM 702 C CA . ASP A 1 100 ? 4.187 -12.227 9.669 1.00 95.00 100 ASP A CA 1
ATOM 703 C C . ASP A 1 100 ? 5.621 -12.525 9.171 1.00 95.00 100 ASP A C 1
ATOM 705 O O . ASP A 1 100 ? 6.343 -13.393 9.666 1.00 95.00 100 ASP A O 1
ATOM 709 N N . ARG A 1 101 ? 6.057 -11.787 8.139 1.00 96.25 101 ARG A N 1
ATOM 710 C CA . ARG A 1 101 ? 7.398 -11.872 7.527 1.00 96.25 101 ARG A CA 1
ATOM 711 C C . ARG A 1 101 ? 8.246 -10.628 7.824 1.00 96.25 101 ARG A C 1
ATOM 713 O O . ARG A 1 101 ? 8.577 -9.864 6.909 1.00 96.25 101 ARG A O 1
ATOM 720 N N . PRO A 1 102 ? 8.686 -10.417 9.078 1.00 94.25 102 PRO A N 1
ATOM 721 C CA . PRO A 1 102 ? 9.412 -9.209 9.474 1.00 94.25 102 PRO A CA 1
ATOM 722 C C . PRO A 1 102 ? 10.757 -9.048 8.765 1.00 94.25 102 PRO A C 1
ATOM 724 O O . PRO A 1 102 ? 11.196 -7.925 8.552 1.00 94.25 102 PRO A O 1
ATOM 727 N N . ALA A 1 103 ? 11.399 -10.136 8.330 1.00 92.31 103 ALA A N 1
ATOM 728 C CA . ALA A 1 103 ? 12.639 -10.053 7.554 1.00 92.31 103 ALA A CA 1
ATOM 729 C C . ALA A 1 103 ? 12.441 -9.394 6.175 1.00 92.31 103 ALA A C 1
ATOM 731 O O . ALA A 1 103 ? 13.341 -8.719 5.676 1.00 92.31 103 ALA A O 1
ATOM 732 N N . ASP A 1 104 ? 11.269 -9.570 5.560 1.00 90.94 104 ASP A N 1
ATOM 733 C CA . ASP A 1 104 ? 10.948 -8.941 4.279 1.00 90.94 104 ASP A CA 1
ATOM 734 C C . ASP A 1 104 ? 10.486 -7.494 4.471 1.00 90.94 104 ASP A C 1
ATOM 736 O O . ASP A 1 104 ? 10.886 -6.620 3.701 1.00 90.94 104 ASP A O 1
ATOM 740 N N . GLY A 1 105 ? 9.719 -7.224 5.532 1.00 90.31 105 GLY A N 1
ATOM 741 C CA . GLY A 1 105 ? 9.315 -5.869 5.913 1.00 90.31 105 GLY A CA 1
ATOM 742 C C . GLY A 1 105 ? 10.500 -4.982 6.302 1.00 90.31 105 GLY A C 1
ATOM 743 O O . GLY A 1 105 ? 10.592 -3.841 5.854 1.00 90.31 105 GLY A O 1
ATOM 744 N N . GLU A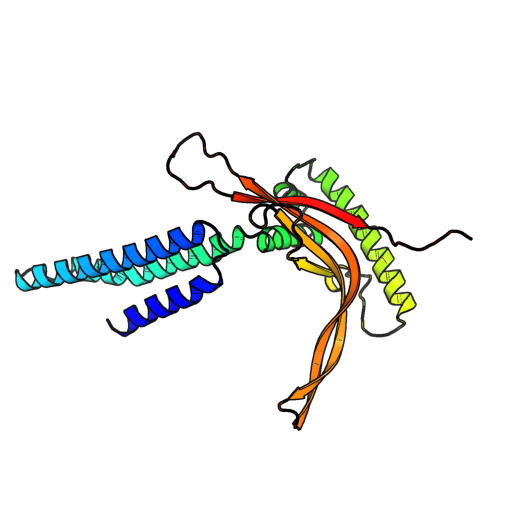 1 106 ? 11.459 -5.519 7.061 1.00 92.38 106 GLU A N 1
ATOM 745 C CA . GLU A 1 106 ? 12.645 -4.789 7.522 1.00 92.38 106 GLU A CA 1
ATOM 746 C C . GLU A 1 106 ? 13.461 -4.246 6.345 1.00 92.38 106 GLU A C 1
ATOM 748 O O . GLU A 1 106 ? 13.900 -3.096 6.357 1.00 92.38 106 GLU A O 1
ATOM 753 N N . ARG A 1 107 ? 13.601 -5.037 5.276 1.00 90.69 107 ARG A N 1
ATOM 754 C CA . ARG A 1 107 ? 14.316 -4.625 4.061 1.00 90.69 107 ARG A CA 1
ATOM 755 C C . ARG A 1 107 ? 13.687 -3.424 3.372 1.00 90.69 107 ARG A C 1
ATOM 757 O O . ARG A 1 107 ? 14.351 -2.834 2.522 1.00 90.69 107 ARG A O 1
ATOM 764 N N . LEU A 1 108 ? 12.432 -3.093 3.670 1.00 91.38 108 LEU A N 1
ATOM 765 C CA . LEU A 1 108 ? 11.700 -1.963 3.101 1.00 91.38 108 LEU A CA 1
ATOM 766 C C . LEU A 1 108 ? 11.809 -0.699 3.964 1.00 91.38 108 LEU A C 1
ATOM 768 O O . LEU A 1 108 ? 11.483 0.380 3.467 1.00 91.38 108 LEU A O 1
ATOM 772 N N . LEU A 1 109 ? 12.298 -0.805 5.202 1.00 92.62 109 LEU A N 1
ATOM 773 C CA . LEU A 1 109 ? 12.476 0.330 6.103 1.00 92.62 109 LEU A CA 1
ATOM 774 C C . LEU A 1 109 ? 13.643 1.224 5.673 1.00 92.62 109 LEU A C 1
ATOM 776 O O . LEU A 1 109 ? 14.642 0.773 5.107 1.00 92.62 109 LEU A O 1
ATOM 780 N N . LEU A 1 110 ? 13.520 2.514 5.975 1.00 91.69 110 LEU A N 1
ATOM 781 C CA . LEU A 1 110 ? 14.588 3.494 5.807 1.00 91.69 110 LEU A CA 1
ATOM 782 C C . LEU A 1 110 ? 15.709 3.264 6.826 1.00 91.69 110 LEU A C 1
ATOM 784 O O . LEU A 1 110 ? 16.883 3.396 6.488 1.00 91.69 110 LEU A O 1
ATOM 788 N N . GLN A 1 111 ? 15.339 2.923 8.062 1.00 91.44 111 GLN A N 1
ATOM 789 C CA . GLN A 1 111 ? 16.255 2.679 9.176 1.00 91.44 111 GLN A CA 1
ATOM 790 C C . GLN A 1 111 ? 15.953 1.306 9.798 1.00 91.44 111 GLN A C 1
ATOM 792 O O . GLN A 1 111 ? 15.148 1.216 10.724 1.00 91.44 111 GLN A O 1
ATOM 797 N N . PRO A 1 112 ? 16.543 0.218 9.274 1.00 88.75 112 PRO A N 1
ATOM 798 C CA . PRO A 1 112 ? 16.304 -1.123 9.794 1.00 88.75 112 PRO A CA 1
ATOM 799 C C . PRO A 1 112 ? 16.954 -1.303 11.174 1.00 88.75 112 PRO A C 1
ATOM 801 O O . PRO A 1 112 ? 18.135 -1.013 11.359 1.00 88.75 112 PRO A O 1
ATOM 804 N N . ALA A 1 113 ? 16.179 -1.803 12.138 1.00 90.19 113 ALA A N 1
ATOM 805 C CA . ALA A 1 113 ? 16.623 -2.074 13.510 1.00 90.19 113 ALA A CA 1
ATOM 806 C C . ALA A 1 113 ? 16.721 -3.582 13.835 1.00 90.19 113 ALA A C 1
ATOM 808 O O . ALA A 1 113 ? 16.922 -3.955 14.992 1.00 90.19 113 ALA A O 1
ATOM 809 N N . GLY A 1 114 ? 16.568 -4.459 12.839 1.00 93.06 114 GLY A N 1
ATOM 810 C CA . GLY A 1 114 ? 16.476 -5.910 12.999 1.00 93.06 114 GLY A CA 1
ATOM 811 C C . GLY A 1 114 ? 15.045 -6.434 12.795 1.00 93.06 114 GLY A C 1
ATOM 812 O O . GLY A 1 114 ? 14.094 -5.807 13.276 1.00 93.06 114 GLY A O 1
ATOM 813 N N . PRO A 1 115 ? 14.853 -7.636 12.207 1.00 93.81 115 PRO A N 1
ATOM 814 C CA . PRO A 1 115 ? 13.526 -8.241 12.052 1.00 93.81 115 PRO A CA 1
ATOM 815 C C . PRO A 1 115 ? 12.810 -8.443 13.392 1.00 93.81 115 PRO A C 1
ATOM 817 O O . PRO A 1 115 ? 11.594 -8.316 13.486 1.00 93.81 115 PRO A O 1
ATOM 820 N N . ALA A 1 116 ? 13.563 -8.738 14.456 1.00 95.38 116 ALA A N 1
ATOM 821 C CA . ALA A 1 116 ? 13.005 -8.940 15.790 1.00 95.38 116 ALA A CA 1
ATOM 822 C C . ALA A 1 116 ? 12.396 -7.654 16.375 1.00 95.38 116 ALA A C 1
ATOM 824 O O . ALA A 1 116 ? 11.359 -7.722 17.032 1.00 95.38 116 ALA A O 1
ATOM 825 N N . ALA A 1 117 ? 13.016 -6.494 16.126 1.00 94.31 117 ALA A N 1
ATOM 826 C CA . ALA A 1 117 ? 12.489 -5.203 16.560 1.00 94.31 117 ALA A CA 1
ATOM 827 C C . ALA A 1 117 ? 11.204 -4.859 15.796 1.00 94.31 117 ALA A C 1
ATOM 829 O O . ALA A 1 117 ? 10.199 -4.517 16.418 1.00 94.31 117 ALA A O 1
ATOM 830 N N . LEU A 1 118 ? 11.205 -5.066 14.475 1.00 94.44 118 LEU A N 1
ATOM 831 C CA . LEU A 1 118 ? 10.024 -4.851 13.642 1.00 94.44 118 LEU A CA 1
ATOM 832 C C . LEU A 1 118 ? 8.863 -5.776 14.036 1.00 94.44 118 LEU A C 1
ATOM 834 O O . LEU A 1 118 ? 7.732 -5.325 14.144 1.00 94.44 118 LEU A O 1
ATOM 838 N N . ALA A 1 119 ? 9.136 -7.044 14.352 1.00 95.56 119 ALA A N 1
ATOM 839 C CA . ALA A 1 119 ? 8.110 -7.967 14.838 1.00 95.56 119 ALA A CA 1
ATOM 840 C C . ALA A 1 119 ? 7.482 -7.512 16.171 1.00 95.56 119 ALA A C 1
ATOM 842 O O . ALA A 1 119 ? 6.304 -7.752 16.426 1.00 95.56 119 ALA A O 1
ATOM 843 N N . VAL A 1 120 ? 8.255 -6.866 17.055 1.00 95.31 120 VAL A N 1
ATOM 844 C CA . VAL A 1 120 ? 7.713 -6.273 18.291 1.00 95.31 120 VAL A CA 1
ATOM 845 C C . VAL A 1 120 ? 6.823 -5.075 17.973 1.00 95.31 120 VAL A C 1
ATOM 847 O O . VAL A 1 120 ? 5.771 -4.931 18.593 1.00 95.31 120 VAL A O 1
ATOM 850 N N . GLU A 1 121 ? 7.231 -4.231 17.029 1.00 93.50 121 GLU A N 1
ATOM 851 C CA . GLU A 1 121 ? 6.453 -3.077 16.579 1.00 93.50 121 GLU A CA 1
ATOM 852 C C . GLU A 1 121 ? 5.131 -3.503 15.932 1.00 93.50 121 GLU A C 1
ATOM 854 O O . GLU A 1 121 ? 4.078 -3.018 16.339 1.00 93.50 121 GLU A O 1
ATOM 859 N N . TRP A 1 122 ? 5.164 -4.482 15.025 1.00 95.25 122 TRP A N 1
ATOM 860 C CA . TRP A 1 122 ? 3.974 -5.058 14.398 1.00 95.25 122 TRP A CA 1
ATOM 861 C C . TRP A 1 122 ? 3.012 -5.651 15.417 1.00 95.25 122 TRP A C 1
ATOM 863 O O . TRP A 1 122 ? 1.855 -5.264 15.429 1.00 95.25 122 TRP A O 1
ATOM 873 N N . ARG A 1 123 ? 3.485 -6.456 16.376 1.00 94.69 123 ARG A N 1
ATOM 874 C CA . ARG A 1 123 ? 2.604 -6.977 17.438 1.00 94.69 123 ARG A CA 1
ATOM 875 C C . ARG A 1 123 ? 1.945 -5.877 18.272 1.00 94.69 123 ARG A C 1
ATOM 877 O O . ARG A 1 123 ? 0.814 -6.043 18.721 1.00 94.69 123 ARG A O 1
ATOM 884 N N . ARG A 1 124 ? 2.645 -4.764 18.526 1.00 93.00 124 ARG A N 1
ATOM 885 C CA . ARG A 1 124 ? 2.047 -3.606 19.215 1.00 93.00 124 ARG A CA 1
ATOM 886 C C . ARG A 1 124 ? 0.994 -2.936 18.340 1.00 93.00 124 ARG A C 1
ATOM 888 O O . ARG A 1 124 ? -0.069 -2.597 18.847 1.00 93.00 124 ARG A O 1
ATOM 895 N N . ALA A 1 125 ? 1.286 -2.762 17.055 1.00 92.88 125 ALA A N 1
ATOM 896 C CA . ALA A 1 125 ? 0.354 -2.207 16.089 1.00 92.88 125 ALA A CA 1
ATOM 897 C C . ALA A 1 125 ? -0.907 -3.079 15.953 1.00 92.88 125 ALA A C 1
ATOM 899 O O . ALA A 1 125 ? -2.013 -2.555 16.053 1.00 92.88 125 ALA A O 1
ATOM 900 N N . ASP A 1 126 ? -0.744 -4.398 15.844 1.00 93.56 126 ASP A N 1
ATOM 901 C CA . ASP A 1 126 ? -1.833 -5.376 15.779 1.00 93.56 126 ASP A CA 1
ATOM 902 C C . ASP A 1 126 ? -2.723 -5.305 17.020 1.00 93.56 126 ASP A C 1
ATOM 904 O O . ASP A 1 126 ? -3.945 -5.301 16.904 1.00 93.56 126 ASP A O 1
ATOM 908 N N . ALA A 1 127 ? -2.129 -5.181 18.212 1.00 92.00 127 ALA A N 1
ATOM 909 C CA . ALA A 1 127 ? -2.887 -5.035 19.451 1.00 92.00 127 ALA A CA 1
ATOM 910 C C . ALA A 1 127 ? -3.722 -3.742 19.477 1.00 92.00 127 ALA A C 1
ATOM 912 O O . ALA A 1 127 ? -4.876 -3.776 19.899 1.00 92.00 127 ALA A O 1
ATOM 913 N N . ILE A 1 128 ? -3.164 -2.621 19.001 1.00 91.31 128 ILE A N 1
ATOM 914 C CA 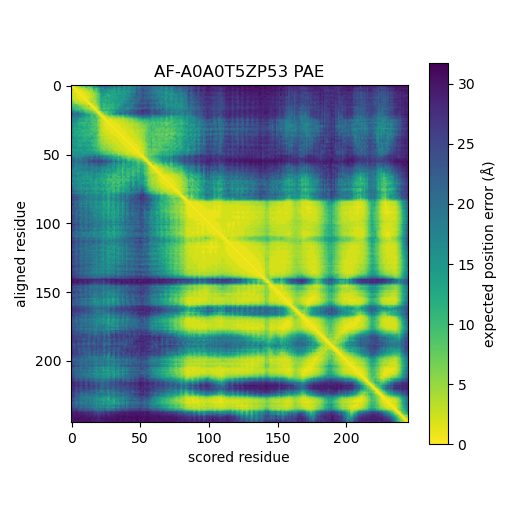. ILE A 1 128 ? -3.883 -1.339 18.892 1.00 91.31 128 ILE A CA 1
ATOM 915 C C . ILE A 1 128 ? -5.045 -1.459 17.897 1.00 91.31 128 ILE A C 1
ATOM 917 O O . ILE A 1 128 ? -6.158 -1.022 18.190 1.00 91.31 128 ILE A O 1
ATOM 921 N N . ILE A 1 129 ? -4.798 -2.061 16.731 1.00 91.94 129 ILE A N 1
ATOM 922 C CA . ILE A 1 129 ? -5.811 -2.254 15.689 1.00 91.94 129 ILE A CA 1
ATOM 923 C C . ILE A 1 129 ? -6.937 -3.152 16.200 1.00 91.94 129 ILE A C 1
ATOM 925 O O . ILE A 1 129 ? -8.105 -2.782 16.098 1.00 91.94 129 ILE A O 1
ATOM 929 N N . HIS A 1 130 ? -6.592 -4.303 16.778 1.00 91.81 130 HIS A N 1
ATOM 930 C CA . HIS A 1 130 ? -7.557 -5.258 17.307 1.00 91.81 130 HIS A CA 1
ATOM 931 C C . HIS A 1 130 ? -8.435 -4.624 18.391 1.00 91.81 130 HIS A C 1
ATOM 933 O O . HIS A 1 130 ? -9.660 -4.699 18.303 1.00 91.81 130 HIS A O 1
ATOM 939 N N . ASP A 1 131 ? -7.834 -3.961 19.388 1.00 90.50 131 ASP A N 1
ATOM 940 C CA . ASP A 1 131 ? -8.583 -3.256 20.436 1.00 90.50 131 ASP A CA 1
ATOM 941 C C . ASP A 1 131 ? -9.573 -2.259 19.825 1.00 90.50 131 ASP A C 1
ATOM 943 O O . ASP A 1 131 ? -10.755 -2.227 20.184 1.00 90.50 131 ASP A O 1
ATOM 947 N N . ARG A 1 132 ? -9.133 -1.507 18.808 1.00 88.62 132 ARG A N 1
ATOM 948 C CA . ARG A 1 132 ? -10.000 -0.513 18.192 1.00 88.62 132 ARG A CA 1
ATOM 949 C C . ARG A 1 132 ? -11.140 -1.119 17.383 1.00 88.62 132 ARG A C 1
ATOM 951 O O . ARG A 1 132 ? -12.265 -0.627 17.476 1.00 88.62 132 ARG A O 1
ATOM 958 N N . ILE A 1 133 ? -10.879 -2.187 16.637 1.00 89.69 133 ILE A N 1
ATOM 959 C CA . ILE A 1 133 ? -11.910 -2.919 15.894 1.00 89.69 133 ILE A 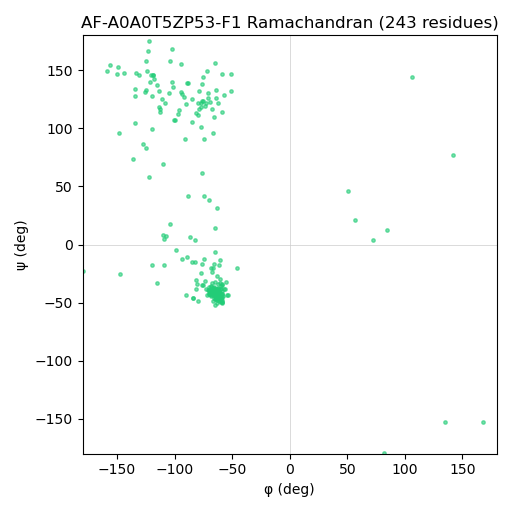CA 1
ATOM 960 C C . ILE A 1 133 ? -12.940 -3.514 16.860 1.00 89.69 133 ILE A C 1
ATOM 962 O O . ILE A 1 133 ? -14.137 -3.385 16.613 1.00 89.69 133 ILE A O 1
ATOM 966 N N . VAL A 1 134 ? -12.516 -4.079 17.997 1.00 89.38 134 VAL A N 1
ATOM 967 C CA . VAL A 1 134 ? -13.429 -4.598 19.032 1.00 89.38 134 VAL A CA 1
ATOM 968 C C . VAL A 1 134 ? -14.315 -3.489 19.606 1.00 89.38 134 VAL A C 1
ATOM 970 O O . VAL A 1 134 ? -15.532 -3.663 19.708 1.00 89.38 134 VAL A O 1
ATOM 973 N N . VAL A 1 135 ? -13.741 -2.328 19.937 1.00 89.19 135 VAL A N 1
ATOM 974 C CA . VAL A 1 135 ? -14.502 -1.168 20.436 1.00 89.19 135 VAL A CA 1
ATOM 975 C C . VAL A 1 135 ? -15.502 -0.662 19.388 1.00 89.19 135 VAL A C 1
ATOM 977 O O . VAL A 1 135 ? -16.666 -0.400 19.709 1.00 89.19 135 VAL A O 1
ATOM 980 N N . LEU A 1 136 ? -15.090 -0.550 18.124 1.00 88.00 136 LEU A N 1
ATOM 981 C CA . LEU A 1 136 ? -15.974 -0.131 17.032 1.00 88.00 136 LEU A CA 1
ATOM 982 C C . LEU A 1 136 ? -17.086 -1.157 16.765 1.00 88.00 136 LEU A C 1
ATOM 984 O O . LEU A 1 136 ? -18.242 -0.776 16.590 1.00 88.00 136 LEU A O 1
ATOM 988 N N . ALA A 1 137 ? -16.780 -2.453 16.810 1.00 86.31 137 ALA A N 1
ATOM 989 C CA . ALA A 1 137 ? -17.771 -3.515 16.665 1.00 86.31 137 ALA A CA 1
ATOM 990 C C . ALA A 1 137 ? -18.810 -3.479 17.801 1.00 86.31 137 ALA A C 1
ATOM 992 O O . ALA A 1 137 ? -20.013 -3.562 17.551 1.00 86.31 137 ALA A O 1
ATOM 993 N N . ALA A 1 138 ? -18.367 -3.274 19.046 1.00 85.81 138 ALA A N 1
ATOM 994 C CA . ALA A 1 138 ? -19.256 -3.161 20.200 1.00 85.81 138 ALA A CA 1
ATOM 995 C C . ALA A 1 138 ? -20.171 -1.924 20.124 1.00 85.81 138 ALA A C 1
ATOM 997 O O . ALA A 1 138 ? -21.345 -1.998 20.489 1.00 85.81 138 ALA A O 1
ATOM 998 N N . THR A 1 139 ? -19.652 -0.791 19.638 1.00 85.44 139 THR A N 1
ATOM 999 C CA . THR A 1 139 ? -20.408 0.473 19.532 1.00 85.44 139 THR A CA 1
ATOM 1000 C C . THR A 1 139 ? -21.393 0.501 18.365 1.00 85.44 139 THR A C 1
ATOM 1002 O O . THR A 1 139 ? -22.470 1.082 18.496 1.00 85.44 139 THR A O 1
ATOM 1005 N N . LEU A 1 140 ? -21.060 -0.127 17.235 1.00 80.50 140 LEU A N 1
ATOM 1006 C CA . LEU A 1 140 ? -21.918 -0.172 16.044 1.00 80.50 140 LEU A CA 1
ATOM 1007 C C . LEU A 1 140 ? -23.001 -1.266 16.116 1.00 80.50 140 LEU A C 1
ATOM 1009 O O . LEU A 1 140 ? -23.971 -1.206 15.357 1.00 80.50 140 LEU A O 1
ATOM 1013 N N . GLY A 1 141 ? -22.871 -2.223 17.041 1.00 69.81 141 GLY A N 1
ATOM 1014 C CA . GLY A 1 141 ? -23.818 -3.320 17.251 1.00 69.81 141 GLY A CA 1
ATOM 1015 C C . GLY A 1 141 ? -23.626 -4.504 16.292 1.00 69.81 141 GLY A C 1
ATOM 1016 O O . GLY A 1 141 ? -22.738 -4.509 15.444 1.00 69.81 141 GLY A O 1
ATOM 1017 N N . VAL A 1 142 ? -24.479 -5.530 16.431 1.00 56.31 142 VAL A N 1
ATOM 1018 C CA . VAL A 1 142 ? -24.410 -6.816 15.700 1.00 56.31 142 VAL A CA 1
ATOM 1019 C C . VAL A 1 142 ? -24.908 -6.666 14.252 1.00 56.31 142 VAL A C 1
ATOM 1021 O O . VAL A 1 142 ? -25.928 -7.226 13.857 1.00 56.31 142 VAL A O 1
ATOM 1024 N N . GLY A 1 143 ? -24.232 -5.838 13.462 1.00 59.06 143 GLY A N 1
ATOM 1025 C CA . GLY A 1 143 ? -24.370 -5.798 12.008 1.00 59.06 143 GLY A CA 1
ATOM 1026 C C . GLY A 1 143 ? -23.168 -6.466 11.333 1.00 59.06 143 GLY A C 1
ATOM 1027 O O . GLY A 1 143 ? -22.103 -6.544 11.942 1.00 59.06 143 GLY A O 1
ATOM 1028 N N . PRO A 1 144 ? -23.290 -6.932 10.076 1.00 59.25 144 PRO A N 1
ATOM 1029 C CA . PRO A 1 144 ? -22.113 -7.281 9.291 1.00 59.25 144 PRO A CA 1
ATOM 1030 C C . PRO A 1 144 ? -21.288 -6.005 9.118 1.00 59.25 144 PRO A C 1
ATOM 1032 O O . PRO A 1 144 ? -21.813 -4.997 8.638 1.00 59.25 144 PRO A O 1
ATOM 1035 N N . GLY A 1 145 ? -20.032 -5.998 9.553 1.00 71.06 145 GLY A N 1
ATOM 1036 C CA . GLY A 1 145 ? -19.256 -4.776 9.393 1.00 71.06 145 GLY A CA 1
ATOM 1037 C C . GLY A 1 145 ? -17.825 -4.776 9.882 1.00 71.06 145 GLY A C 1
ATOM 1038 O O . GLY A 1 145 ? -17.091 -3.945 9.375 1.00 71.06 145 GLY A O 1
ATOM 1039 N N . LEU A 1 146 ? -17.428 -5.650 10.809 1.00 82.38 146 LEU A N 1
ATOM 1040 C CA . LEU A 1 146 ? -16.050 -5.739 11.301 1.00 82.38 146 LEU A CA 1
ATOM 1041 C C . LEU A 1 146 ? -15.723 -7.180 11.732 1.00 82.38 146 LEU A C 1
ATOM 1043 O O . LEU A 1 146 ? -16.597 -7.890 12.234 1.00 82.38 146 LEU A O 1
ATOM 1047 N N . HIS A 1 147 ? -14.472 -7.585 11.552 1.00 86.62 147 HIS A N 1
ATOM 1048 C CA . HIS A 1 147 ? -13.896 -8.908 11.760 1.00 86.62 147 HIS A CA 1
ATOM 1049 C C . HIS A 1 147 ? -12.700 -8.804 12.724 1.00 86.62 147 HIS A C 1
ATOM 1051 O O . HIS A 1 147 ? -11.551 -8.771 12.291 1.00 86.62 147 HIS A O 1
ATOM 1057 N N . PRO A 1 148 ? -12.930 -8.789 14.052 1.00 83.12 148 PRO A N 1
ATOM 1058 C CA . PRO A 1 148 ? -11.840 -8.714 15.030 1.00 83.12 148 PRO A CA 1
ATOM 1059 C C . PRO A 1 148 ? -10.790 -9.825 14.875 1.00 83.12 148 PRO A C 1
ATOM 1061 O O . PRO A 1 148 ? -9.611 -9.592 15.127 1.00 83.12 148 PRO A O 1
ATOM 1064 N N . ASP A 1 149 ? -11.215 -11.010 14.426 1.00 85.12 149 ASP A N 1
ATOM 1065 C CA . ASP A 1 149 ? -10.343 -12.169 14.207 1.00 85.12 149 ASP A CA 1
ATOM 1066 C C . ASP A 1 149 ? -9.488 -12.059 12.925 1.00 85.12 149 ASP A C 1
ATOM 1068 O O . ASP A 1 149 ? -8.508 -12.789 12.781 1.00 85.12 149 ASP A O 1
ATOM 1072 N N . ASP A 1 150 ? -9.838 -11.155 12.003 1.00 87.19 150 ASP A N 1
ATOM 1073 C CA . ASP A 1 150 ? -9.074 -10.837 10.788 1.00 87.19 150 ASP A CA 1
ATOM 1074 C C . ASP A 1 150 ? -9.012 -9.310 10.593 1.00 87.19 150 ASP A C 1
ATOM 1076 O O . ASP A 1 150 ? -9.697 -8.751 9.731 1.00 87.19 150 ASP A O 1
ATOM 1080 N N . PRO A 1 151 ? -8.201 -8.600 11.401 1.00 85.75 151 PRO A N 1
ATOM 1081 C CA . PRO A 1 151 ? -8.196 -7.142 11.418 1.00 85.75 151 PRO A CA 1
ATOM 1082 C C . PRO A 1 151 ? -7.819 -6.535 10.061 1.00 85.75 151 PRO A C 1
ATOM 1084 O O . PRO A 1 151 ? -8.296 -5.458 9.718 1.00 85.75 151 PRO A O 1
ATOM 1087 N N . PHE A 1 152 ? -7.006 -7.225 9.253 1.00 89.94 152 PHE A N 1
ATOM 1088 C CA . PHE A 1 152 ? -6.614 -6.752 7.923 1.00 89.94 152 PHE A CA 1
ATOM 1089 C C . PHE A 1 152 ? -7.770 -6.746 6.914 1.00 89.94 152 PHE A C 1
ATOM 1091 O O . PHE A 1 152 ? -7.678 -6.018 5.925 1.00 89.94 152 PHE A O 1
ATOM 1098 N N . ALA A 1 153 ? -8.852 -7.497 7.148 1.00 87.56 153 ALA A N 1
ATOM 1099 C CA . ALA A 1 153 ? -10.060 -7.431 6.323 1.00 87.56 153 ALA A CA 1
ATOM 1100 C C . ALA A 1 153 ? -10.792 -6.083 6.452 1.00 87.56 153 ALA A C 1
ATOM 1102 O O . ALA A 1 153 ? -11.502 -5.675 5.530 1.00 87.56 153 ALA A O 1
ATOM 1103 N N . ASP A 1 154 ? -10.580 -5.382 7.567 1.00 90.94 154 ASP A N 1
ATOM 1104 C CA . ASP A 1 154 ? -11.219 -4.104 7.879 1.00 90.94 154 ASP A CA 1
ATOM 1105 C C . ASP A 1 154 ? -10.254 -2.916 7.772 1.00 90.94 154 ASP A C 1
ATOM 1107 O O . ASP A 1 154 ? -10.606 -1.798 8.147 1.00 90.94 154 ASP A O 1
ATOM 1111 N N . LEU A 1 155 ? -9.030 -3.127 7.281 1.00 92.31 155 LEU A N 1
ATOM 1112 C CA . LEU A 1 155 ? -8.055 -2.058 7.087 1.00 92.31 155 LEU A CA 1
ATOM 1113 C C . LEU A 1 155 ? -7.980 -1.625 5.626 1.00 92.31 155 LEU A C 1
ATOM 1115 O O . LEU A 1 155 ? -7.844 -2.436 4.713 1.00 92.31 155 LEU A O 1
ATOM 1119 N N . GLU A 1 156 ? -7.957 -0.313 5.413 1.00 92.56 156 GLU A N 1
ATOM 1120 C CA . GLU A 1 156 ? -7.598 0.289 4.134 1.00 92.56 156 GLU A CA 1
ATOM 1121 C C . GLU A 1 156 ? -6.368 1.184 4.311 1.00 92.56 156 GLU A C 1
ATOM 1123 O O . GLU A 1 156 ? -6.341 2.076 5.161 1.00 92.56 156 GLU A O 1
ATOM 1128 N N . PHE A 1 157 ? -5.352 0.963 3.476 1.00 93.44 157 PHE A N 1
ATOM 1129 C CA . PHE A 1 157 ? -4.176 1.824 3.385 1.00 93.44 157 PHE A CA 1
ATOM 1130 C C . PHE A 1 157 ? -4.329 2.732 2.169 1.00 93.44 157 PHE A C 1
ATOM 1132 O O . PHE A 1 157 ? -4.212 2.280 1.027 1.00 93.44 157 PHE A O 1
ATOM 1139 N N . ARG A 1 158 ? -4.593 4.018 2.402 1.00 91.94 158 ARG A N 1
ATOM 1140 C CA . ARG A 1 158 ? -4.895 4.972 1.330 1.00 91.94 158 ARG A CA 1
ATOM 1141 C C . ARG A 1 158 ? -3.790 6.008 1.202 1.00 91.94 158 ARG A C 1
ATOM 1143 O O . ARG A 1 158 ? -3.576 6.798 2.116 1.00 91.94 158 ARG A O 1
ATOM 1150 N N . LEU A 1 159 ? -3.109 6.031 0.056 1.00 89.75 159 LEU A N 1
ATOM 1151 C CA . LEU A 1 159 ? -2.174 7.110 -0.267 1.00 89.75 159 LEU A CA 1
ATOM 1152 C C . LEU A 1 159 ? -2.928 8.436 -0.388 1.00 89.75 159 LEU A C 1
ATOM 1154 O O . LEU A 1 159 ? -3.959 8.509 -1.056 1.00 89.75 159 LEU A O 1
ATOM 1158 N N . VAL A 1 160 ? -2.399 9.474 0.251 1.00 87.00 160 VAL A N 1
ATOM 1159 C CA . VAL A 1 160 ? -2.959 10.826 0.220 1.00 87.00 160 VAL A CA 1
ATOM 1160 C C . VAL A 1 160 ? -1.944 11.810 -0.346 1.00 87.00 160 VAL A C 1
ATOM 1162 O O . VAL A 1 160 ? -0.749 11.716 -0.065 1.00 87.00 160 VAL A O 1
ATOM 1165 N N . ASP A 1 161 ? -2.432 12.821 -1.067 1.00 71.12 161 ASP A N 1
ATOM 1166 C CA . ASP A 1 161 ? -1.640 13.957 -1.568 1.00 71.12 161 ASP A CA 1
ATOM 1167 C C . ASP A 1 161 ? -1.291 14.951 -0.438 1.00 71.12 161 ASP A C 1
ATOM 1169 O O . ASP A 1 161 ? -1.386 16.169 -0.575 1.00 71.12 161 ASP A O 1
ATOM 1173 N N . ARG A 1 162 ? -0.927 14.423 0.734 1.00 66.12 162 ARG A N 1
ATOM 1174 C CA . ARG A 1 162 ? -0.475 15.168 1.912 1.00 66.12 162 ARG A CA 1
ATOM 1175 C C . ARG A 1 162 ? 0.918 14.676 2.284 1.00 66.12 162 ARG A C 1
ATOM 1177 O O . ARG A 1 162 ? 1.137 14.138 3.362 1.00 66.12 162 ARG A O 1
ATOM 1184 N N . ALA A 1 163 ? 1.855 14.787 1.355 1.00 62.28 163 ALA A N 1
ATOM 1185 C CA . ALA A 1 163 ? 3.255 14.624 1.694 1.00 62.28 163 ALA A CA 1
ATOM 1186 C C . ALA A 1 163 ? 3.757 15.946 2.285 1.00 62.28 163 ALA A C 1
ATOM 1188 O O . ALA A 1 163 ? 3.824 16.950 1.579 1.00 62.28 163 ALA A O 1
ATOM 1189 N N . ASP A 1 164 ? 4.111 15.964 3.571 1.00 60.88 164 ASP A N 1
ATOM 1190 C CA . ASP A 1 164 ? 4.832 17.099 4.152 1.00 60.88 164 ASP A CA 1
ATOM 1191 C C . ASP A 1 164 ? 6.233 17.162 3.518 1.00 60.88 164 ASP A C 1
ATOM 1193 O O . ASP A 1 164 ? 7.149 16.445 3.931 1.00 60.88 164 ASP A O 1
ATOM 1197 N N . GLY A 1 165 ? 6.413 17.980 2.478 1.00 61.66 165 GLY A N 1
ATOM 1198 C CA . GLY A 1 165 ? 7.683 18.142 1.760 1.00 61.66 165 GLY A CA 1
ATOM 1199 C C . GLY A 1 165 ? 7.533 18.126 0.238 1.00 61.66 165 GLY A C 1
ATOM 1200 O O . GLY A 1 165 ? 6.501 18.519 -0.294 1.00 61.66 165 GLY A O 1
ATOM 1201 N N . ASP A 1 166 ? 8.590 17.711 -0.466 1.00 67.19 166 ASP A N 1
ATOM 1202 C CA . ASP A 1 166 ? 8.586 17.615 -1.929 1.00 67.19 166 ASP A CA 1
ATOM 1203 C C . ASP A 1 166 ? 7.731 16.402 -2.374 1.00 67.19 166 ASP A C 1
ATOM 1205 O O . ASP A 1 166 ? 8.063 15.270 -1.995 1.00 67.19 166 ASP A O 1
ATOM 1209 N N . PRO A 1 167 ? 6.643 16.594 -3.150 1.00 60.47 167 PRO A N 1
ATOM 1210 C CA . PRO A 1 167 ? 5.737 15.521 -3.582 1.00 60.47 167 PRO A CA 1
ATOM 1211 C C . PRO A 1 167 ? 6.410 14.425 -4.430 1.00 60.47 167 PRO A C 1
ATOM 1213 O O . PRO A 1 167 ? 5.831 13.358 -4.617 1.00 60.47 167 PRO A O 1
ATOM 1216 N N . GLY A 1 168 ? 7.637 14.647 -4.920 1.00 70.25 168 GLY A N 1
ATOM 1217 C CA . GLY A 1 168 ? 8.455 13.614 -5.571 1.00 70.25 168 GLY A CA 1
ATOM 1218 C C . GLY A 1 168 ? 9.354 12.802 -4.627 1.00 70.25 168 GLY A C 1
ATOM 1219 O O . GLY A 1 168 ? 9.942 11.804 -5.046 1.00 70.25 168 GLY A O 1
ATOM 1220 N N . GLU A 1 169 ? 9.493 13.216 -3.364 1.00 80.94 169 GLU A N 1
ATOM 1221 C CA . GLU A 1 169 ? 10.428 12.609 -2.407 1.00 80.94 169 GLU A CA 1
ATOM 1222 C C . GLU A 1 169 ? 9.748 12.014 -1.171 1.00 80.94 169 GLU A C 1
ATOM 1224 O O . GLU A 1 169 ? 10.355 11.198 -0.471 1.00 80.94 169 GLU A O 1
ATOM 1229 N N . ARG A 1 170 ? 8.499 12.393 -0.893 1.00 85.94 170 ARG A N 1
ATOM 1230 C CA . ARG A 1 170 ? 7.731 11.913 0.258 1.00 85.94 170 ARG A CA 1
ATOM 1231 C C . ARG A 1 170 ? 6.324 11.514 -0.156 1.00 85.94 170 ARG A C 1
ATOM 1233 O O . ARG A 1 170 ? 5.744 12.108 -1.056 1.00 85.94 170 ARG A O 1
ATOM 1240 N N . ALA A 1 171 ? 5.783 10.509 0.518 1.00 88.69 171 ALA A N 1
ATOM 1241 C CA . ALA A 1 171 ? 4.407 10.064 0.363 1.00 88.69 171 ALA A CA 1
ATOM 1242 C C . ALA A 1 171 ? 3.866 9.623 1.724 1.00 88.69 171 ALA A C 1
ATOM 1244 O O . ALA A 1 171 ? 4.612 9.109 2.556 1.00 88.69 171 ALA A O 1
ATOM 1245 N N . VAL A 1 172 ? 2.570 9.821 1.947 1.00 90.69 172 VAL A N 1
ATOM 1246 C CA . VAL A 1 172 ? 1.896 9.428 3.188 1.00 90.69 172 VAL A CA 1
ATOM 1247 C C . VAL A 1 172 ? 0.720 8.535 2.830 1.00 90.69 172 VAL A C 1
ATOM 1249 O O . VAL A 1 172 ? -0.051 8.849 1.923 1.00 90.69 172 VAL A O 1
ATOM 1252 N N . ALA A 1 173 ? 0.593 7.414 3.534 1.00 92.31 173 ALA A N 1
ATOM 1253 C CA . ALA A 1 173 ? -0.579 6.558 3.475 1.00 92.31 173 ALA A CA 1
ATOM 1254 C C . ALA A 1 173 ? -1.330 6.628 4.801 1.00 92.31 173 ALA A C 1
ATOM 1256 O O . ALA A 1 173 ? -0.746 6.372 5.849 1.00 92.31 173 ALA A O 1
ATOM 1257 N N . GLU A 1 174 ? -2.614 6.958 4.768 1.00 93.25 174 GLU A N 1
ATOM 1258 C CA . GLU A 1 174 ? -3.474 6.873 5.945 1.00 93.25 174 GLU A CA 1
ATOM 1259 C C . GLU A 1 174 ? -3.845 5.408 6.203 1.00 93.25 174 GLU A C 1
ATOM 1261 O O . GLU A 1 174 ? -4.144 4.664 5.267 1.00 93.25 174 GLU A O 1
ATOM 1266 N N . VAL A 1 175 ? -3.825 5.006 7.475 1.00 93.69 175 VAL A N 1
ATOM 1267 C CA . VAL A 1 175 ? -4.315 3.700 7.934 1.00 93.69 175 VAL A CA 1
ATOM 1268 C C . VAL A 1 175 ? -5.735 3.901 8.443 1.00 93.69 175 VAL A C 1
ATOM 1270 O O . VAL A 1 175 ? -5.946 4.604 9.437 1.00 93.69 175 VAL A O 1
ATOM 1273 N N . LEU A 1 176 ? -6.709 3.331 7.742 1.00 92.81 176 LEU A N 1
ATOM 1274 C CA . LEU A 1 176 ? -8.133 3.528 7.991 1.00 92.81 176 LEU A CA 1
ATOM 1275 C C . LEU A 1 176 ? -8.778 2.215 8.433 1.00 92.81 176 LEU A C 1
ATOM 1277 O O . LEU A 1 176 ? -8.528 1.186 7.815 1.00 92.81 176 LEU A O 1
ATOM 1281 N N . ILE A 1 177 ? -9.649 2.265 9.444 1.00 91.12 177 ILE A N 1
ATOM 1282 C CA . ILE A 1 177 ? -10.624 1.197 9.684 1.00 91.12 177 ILE A CA 1
ATOM 1283 C C . ILE A 1 177 ? -11.828 1.476 8.797 1.00 91.12 177 ILE A C 1
ATOM 1285 O O . ILE A 1 177 ? -12.432 2.555 8.850 1.00 91.12 177 ILE A O 1
ATOM 1289 N N . VAL A 1 178 ? -12.188 0.488 7.996 1.00 90.75 178 VAL A N 1
ATOM 1290 C CA . VAL A 1 178 ? -13.288 0.543 7.051 1.00 90.75 178 VAL A CA 1
ATOM 1291 C C . VAL A 1 178 ? -14.262 -0.592 7.297 1.00 90.75 178 VAL A C 1
ATOM 1293 O O . VAL A 1 178 ? -13.921 -1.629 7.852 1.00 90.75 178 VAL A O 1
ATOM 1296 N N . ARG A 1 179 ? -15.494 -0.399 6.840 1.00 87.12 179 ARG A N 1
ATOM 1297 C CA . ARG A 1 179 ? -16.475 -1.473 6.745 1.00 87.12 179 ARG A CA 1
ATOM 1298 C C . ARG A 1 179 ? -17.122 -1.490 5.376 1.00 87.12 179 ARG A C 1
ATOM 1300 O O . ARG A 1 179 ? -17.381 -0.439 4.786 1.00 87.12 179 ARG A O 1
ATOM 1307 N N . GLN A 1 180 ? -17.445 -2.686 4.905 1.00 81.50 180 GLN A N 1
ATOM 1308 C CA . GLN A 1 180 ? -18.242 -2.866 3.698 1.00 81.50 180 GLN A CA 1
ATOM 1309 C C . GLN A 1 180 ? -19.721 -2.664 4.033 1.00 81.50 180 GLN A C 1
ATOM 1311 O O . GLN A 1 180 ? -20.280 -3.363 4.878 1.00 81.50 180 GLN A O 1
ATOM 1316 N N . VAL A 1 181 ? -20.368 -1.710 3.369 1.00 78.62 181 VAL A N 1
ATOM 1317 C CA . VAL A 1 181 ? -21.805 -1.454 3.492 1.00 78.62 181 VAL A CA 1
ATOM 1318 C C . VAL A 1 181 ? -22.492 -1.677 2.155 1.00 78.62 181 VAL A C 1
ATOM 1320 O O . VAL A 1 181 ? -21.968 -1.352 1.094 1.00 78.62 181 VAL A O 1
ATOM 1323 N N . VAL A 1 182 ? -23.696 -2.241 2.191 1.00 75.31 182 VAL A N 1
ATOM 1324 C CA . VAL A 1 182 ? -24.519 -2.374 0.989 1.00 75.31 182 VAL A CA 1
ATOM 1325 C C . VAL A 1 182 ? -25.298 -1.077 0.800 1.00 75.31 182 VAL A C 1
ATOM 1327 O O . VAL A 1 182 ? -26.270 -0.813 1.510 1.00 75.31 182 VAL A O 1
ATOM 1330 N N . ALA A 1 183 ? -24.875 -0.264 -0.161 1.00 68.00 183 ALA A N 1
ATOM 1331 C CA . ALA A 1 183 ? -25.569 0.951 -0.550 1.00 68.00 183 ALA A CA 1
ATOM 1332 C C . ALA A 1 183 ? -26.608 0.643 -1.635 1.00 68.00 183 ALA A C 1
ATOM 1334 O O . ALA A 1 183 ? -26.363 -0.123 -2.574 1.00 68.00 183 ALA A O 1
ATOM 1335 N N . ARG A 1 184 ? -27.790 1.262 -1.535 1.00 67.69 184 ARG A N 1
ATOM 1336 C CA . ARG A 1 184 ? -28.744 1.253 -2.649 1.00 67.69 184 ARG A CA 1
ATOM 1337 C C . ARG A 1 184 ? -28.202 2.143 -3.757 1.00 67.69 184 ARG A C 1
ATOM 1339 O O . ARG A 1 184 ? -27.923 3.316 -3.533 1.00 67.69 184 ARG A O 1
ATOM 1346 N N . SER A 1 185 ? -28.111 1.581 -4.949 1.00 68.69 185 SER A N 1
ATOM 1347 C CA . SER A 1 185 ? -27.783 2.292 -6.175 1.00 68.69 185 SER A CA 1
ATOM 1348 C C . SER A 1 185 ? -28.913 2.104 -7.187 1.00 68.69 185 SER A C 1
ATOM 1350 O O . SER A 1 185 ? -29.894 1.400 -6.934 1.00 68.69 185 SER A O 1
ATOM 1352 N N . SER A 1 186 ? -28.821 2.778 -8.327 1.00 55.47 186 SER A N 1
ATOM 1353 C CA . SER A 1 186 ? -29.755 2.575 -9.430 1.00 55.47 186 SER A CA 1
ATOM 1354 C C . SER A 1 186 ? -28.997 2.455 -10.742 1.00 55.47 186 SER A C 1
ATOM 1356 O O . SER A 1 186 ? -28.179 3.308 -11.085 1.00 55.47 186 SER A O 1
ATOM 1358 N N . PHE A 1 187 ? -29.269 1.391 -11.496 1.00 45.97 187 PHE A N 1
ATOM 1359 C CA . PHE A 1 187 ? -28.765 1.267 -12.856 1.00 45.97 187 PHE A CA 1
ATOM 1360 C C . PHE A 1 187 ? -29.641 2.124 -13.773 1.00 45.97 187 PHE A C 1
ATOM 1362 O O . PHE A 1 187 ? -30.850 1.895 -13.881 1.00 45.97 187 PHE A O 1
ATOM 1369 N N . LEU A 1 188 ? -29.034 3.149 -14.384 1.00 50.97 188 LEU A N 1
ATOM 1370 C CA . LEU A 1 188 ? -29.698 4.128 -15.259 1.00 50.97 188 LEU A CA 1
ATOM 1371 C C . LEU A 1 188 ? -30.884 4.872 -14.608 1.00 50.97 188 LEU A C 1
ATOM 1373 O O . LEU A 1 188 ? -31.753 5.370 -15.315 1.00 50.97 188 LEU A O 1
ATOM 1377 N N . GLY A 1 189 ? -30.957 4.927 -13.273 1.00 53.09 189 GLY A N 1
ATOM 1378 C CA . GLY A 1 189 ? -32.080 5.548 -12.556 1.00 53.09 189 GLY A CA 1
ATOM 1379 C C . GLY A 1 189 ? -33.398 4.762 -12.601 1.00 53.09 189 GLY A C 1
ATOM 1380 O O . GLY A 1 189 ? -34.401 5.244 -12.084 1.00 53.09 189 GLY A O 1
ATOM 1381 N N . LEU A 1 190 ? -33.414 3.567 -13.206 1.00 49.06 190 LEU A N 1
ATOM 1382 C CA . LEU A 1 190 ? -34.640 2.808 -13.490 1.00 49.06 190 LEU A CA 1
ATOM 1383 C C . LEU A 1 190 ? -34.719 1.484 -12.725 1.00 49.06 190 LEU A C 1
ATOM 1385 O O . LEU A 1 190 ? -35.807 1.069 -12.331 1.00 49.06 190 LEU A O 1
ATOM 1389 N N . PHE A 1 191 ? -33.579 0.831 -12.487 1.00 54.84 191 PHE A N 1
ATOM 1390 C CA . PHE A 1 191 ? -33.530 -0.456 -11.795 1.00 54.84 191 PHE A CA 1
ATOM 1391 C C . PHE A 1 191 ? -32.821 -0.297 -10.451 1.00 54.84 191 PHE A C 1
ATOM 1393 O O . PHE A 1 191 ? -31.645 0.079 -10.448 1.00 54.84 191 PHE A O 1
ATOM 1400 N N . PRO A 1 192 ? -33.490 -0.561 -9.314 1.00 58.34 192 PRO A N 1
ATOM 1401 C CA . PRO A 1 192 ? -32.828 -0.548 -8.020 1.00 58.34 192 PRO A CA 1
ATOM 1402 C C . PRO A 1 192 ? -31.772 -1.652 -7.987 1.00 58.34 192 PRO A C 1
ATOM 1404 O O . PRO A 1 192 ? -32.062 -2.818 -8.253 1.00 58.34 192 PRO A O 1
ATOM 1407 N N . THR A 1 193 ? -30.543 -1.274 -7.663 1.00 67.25 193 THR A N 1
ATOM 1408 C CA . THR A 1 193 ? -29.417 -2.186 -7.484 1.00 67.25 193 THR A CA 1
ATOM 1409 C C . THR A 1 193 ? -28.822 -2.011 -6.093 1.00 67.25 193 THR A C 1
ATOM 1411 O O . THR A 1 193 ? -29.124 -1.066 -5.361 1.00 67.25 193 THR A O 1
ATOM 1414 N N . ALA A 1 194 ? -27.985 -2.963 -5.706 1.00 65.81 194 ALA A N 1
ATOM 1415 C CA . ALA A 1 194 ? -27.172 -2.891 -4.509 1.00 65.81 194 ALA A CA 1
ATOM 1416 C C . ALA A 1 194 ? -25.708 -2.825 -4.947 1.00 65.81 194 ALA A C 1
ATOM 1418 O O . ALA A 1 194 ? -25.294 -3.596 -5.814 1.00 65.81 194 ALA A O 1
ATOM 1419 N N . VAL A 1 195 ? -24.946 -1.895 -4.382 1.00 68.06 195 VAL A N 1
ATOM 1420 C CA . VAL A 1 195 ? -23.502 -1.771 -4.601 1.00 68.06 195 VAL A CA 1
ATOM 1421 C C . VAL A 1 195 ? -22.816 -1.889 -3.249 1.00 68.06 195 VAL A C 1
ATOM 1423 O O . VAL A 1 195 ? -23.333 -1.396 -2.247 1.00 68.06 195 VAL A O 1
ATOM 1426 N N . GLN A 1 196 ? -21.683 -2.584 -3.215 1.00 70.94 196 GLN A N 1
ATOM 1427 C CA . GLN A 1 196 ? -20.810 -2.556 -2.049 1.00 70.94 196 GLN A CA 1
ATOM 1428 C C . GLN A 1 196 ? -20.055 -1.232 -2.042 1.00 70.94 196 GLN A C 1
ATOM 1430 O O . GLN A 1 196 ? -19.413 -0.878 -3.029 1.00 70.94 196 GLN A O 1
ATOM 1435 N N . ASP A 1 197 ? -20.188 -0.503 -0.946 1.00 76.44 197 ASP A N 1
ATOM 1436 C CA . ASP A 1 197 ? -19.492 0.745 -0.694 1.00 76.44 197 ASP A CA 1
ATOM 1437 C C . ASP A 1 197 ? -18.613 0.585 0.550 1.00 76.44 197 ASP A C 1
ATOM 1439 O O . ASP A 1 197 ? -18.962 -0.137 1.489 1.00 76.44 197 ASP A O 1
ATOM 1443 N N . THR A 1 198 ? -17.464 1.250 0.551 1.00 83.12 198 THR A N 1
ATOM 1444 C CA . THR A 1 198 ? -16.500 1.179 1.650 1.00 83.12 198 THR A CA 1
ATOM 1445 C C . THR A 1 198 ? -16.682 2.410 2.522 1.00 83.12 198 THR A C 1
ATOM 1447 O O . THR A 1 198 ? -16.295 3.520 2.155 1.00 83.12 198 THR A O 1
ATOM 1450 N N . GLN A 1 199 ? -17.256 2.225 3.708 1.00 85.75 199 GLN A N 1
ATOM 1451 C CA . GLN A 1 199 ? -17.407 3.308 4.667 1.00 85.75 199 GLN A CA 1
ATOM 1452 C C . GLN A 1 199 ? -16.187 3.371 5.584 1.00 85.75 199 GLN A C 1
ATOM 1454 O O . GLN A 1 199 ? -15.913 2.426 6.323 1.00 85.75 199 GLN A O 1
ATOM 1459 N N . VAL A 1 200 ? -15.501 4.514 5.589 1.00 89.38 200 VAL A N 1
ATOM 1460 C CA . VAL A 1 200 ? -14.443 4.806 6.563 1.00 89.38 200 VAL A CA 1
ATOM 1461 C C . VAL A 1 200 ? -15.082 5.072 7.921 1.00 89.38 200 VAL A C 1
ATOM 1463 O O . VAL A 1 200 ? -15.915 5.971 8.052 1.00 89.38 200 VAL A O 1
ATOM 1466 N N . LEU A 1 201 ? -14.702 4.282 8.919 1.00 88.75 201 LEU A N 1
ATOM 1467 C CA . LEU A 1 201 ? -15.145 4.452 10.299 1.00 88.75 201 LEU A CA 1
ATOM 1468 C C . LEU A 1 201 ? -14.195 5.364 11.062 1.00 88.75 201 LEU A C 1
ATOM 1470 O O . LEU A 1 201 ? -14.637 6.248 11.792 1.00 88.75 201 LEU A O 1
ATOM 1474 N N . GLU A 1 202 ? -12.892 5.159 10.876 1.00 89.62 202 GLU A N 1
ATOM 1475 C CA . GLU A 1 202 ? -11.877 5.857 11.649 1.00 89.62 202 GLU A CA 1
ATOM 1476 C C . GLU A 1 202 ? -10.521 5.866 10.953 1.00 89.62 202 GLU A C 1
ATOM 1478 O O . GLU A 1 202 ? -10.162 4.922 10.253 1.00 89.62 202 GLU A O 1
ATOM 1483 N N . ARG A 1 203 ? -9.742 6.924 11.190 1.00 91.69 203 ARG A N 1
ATOM 1484 C CA . ARG A 1 203 ? -8.323 6.977 10.843 1.00 91.69 203 ARG A CA 1
ATOM 1485 C C . ARG A 1 203 ? -7.497 6.606 12.071 1.00 91.69 203 ARG A C 1
ATOM 1487 O O . ARG A 1 203 ? -7.493 7.350 13.045 1.00 91.69 203 ARG A O 1
ATOM 1494 N N . LEU A 1 204 ? -6.771 5.495 11.989 1.00 91.56 204 LEU A N 1
ATOM 1495 C CA . LEU A 1 204 ? -5.885 5.018 13.052 1.00 91.56 204 LEU A CA 1
ATOM 1496 C C . LEU A 1 204 ? -4.530 5.712 13.045 1.00 91.56 204 LEU A C 1
ATOM 1498 O O . LEU A 1 204 ? -3.894 5.850 14.082 1.00 91.56 204 LEU A O 1
ATOM 1502 N N . GLY A 1 205 ? -4.046 6.123 11.880 1.00 91.75 205 GLY A N 1
ATOM 1503 C CA . GLY A 1 205 ? -2.704 6.671 11.789 1.00 91.75 205 GLY A CA 1
ATOM 1504 C C . GLY A 1 205 ? -2.215 6.819 10.369 1.00 91.75 205 GLY A C 1
ATOM 1505 O O . GLY A 1 205 ? -3.009 7.022 9.445 1.00 91.75 205 GLY A O 1
ATOM 1506 N N . GLU A 1 206 ? -0.900 6.754 10.211 1.00 93.81 206 GLU A N 1
ATOM 1507 C CA . GLU A 1 206 ? -0.254 6.888 8.917 1.00 93.81 206 GLU A CA 1
ATOM 1508 C C . GLU A 1 206 ? 1.048 6.096 8.798 1.00 93.81 206 GLU A C 1
ATOM 1510 O O . GLU A 1 206 ? 1.756 5.842 9.771 1.00 93.81 206 GLU A O 1
ATOM 1515 N N . VAL A 1 207 ? 1.362 5.724 7.561 1.00 93.75 207 VAL A N 1
ATOM 1516 C CA . VAL A 1 207 ? 2.657 5.201 7.136 1.00 93.75 207 VAL A CA 1
ATOM 1517 C C . VAL A 1 207 ? 3.325 6.275 6.295 1.00 93.75 207 VAL A C 1
ATOM 1519 O O . VAL A 1 207 ? 2.781 6.703 5.272 1.00 93.75 207 VAL A O 1
ATOM 1522 N N . ARG A 1 208 ? 4.515 6.704 6.706 1.00 93.38 208 ARG A N 1
ATOM 1523 C CA . ARG A 1 208 ? 5.321 7.667 5.954 1.00 93.38 208 ARG A CA 1
ATOM 1524 C C . ARG A 1 208 ? 6.306 6.927 5.070 1.00 93.38 208 ARG A C 1
ATOM 1526 O O . ARG A 1 208 ? 7.010 6.025 5.523 1.00 93.38 208 ARG A O 1
ATOM 1533 N N . LEU A 1 209 ? 6.368 7.315 3.803 1.00 92.56 209 LEU A N 1
ATOM 1534 C CA . LEU A 1 209 ? 7.306 6.784 2.827 1.00 92.56 209 LEU A CA 1
ATOM 1535 C C . LEU A 1 209 ? 8.206 7.895 2.300 1.00 92.56 209 LEU A C 1
ATOM 1537 O O . LEU A 1 209 ? 7.777 9.031 2.090 1.00 92.56 209 LEU A O 1
ATOM 1541 N N . ARG A 1 210 ? 9.454 7.532 2.018 1.00 90.81 210 ARG A N 1
ATOM 1542 C CA . ARG A 1 210 ? 10.466 8.444 1.499 1.00 90.81 210 ARG A CA 1
ATOM 1543 C C . ARG A 1 210 ? 11.227 7.826 0.339 1.00 90.81 210 ARG A C 1
ATOM 1545 O O . ARG A 1 210 ? 11.683 6.684 0.421 1.00 90.81 210 ARG A O 1
ATOM 1552 N N . ALA A 1 211 ? 11.404 8.594 -0.728 1.00 87.31 211 ALA A N 1
ATOM 1553 C CA . ALA A 1 211 ? 12.284 8.236 -1.824 1.00 87.31 211 ALA A CA 1
ATOM 1554 C C . ALA A 1 211 ? 13.741 8.489 -1.413 1.00 87.31 211 ALA A C 1
ATOM 1556 O O . ALA A 1 211 ? 14.136 9.604 -1.069 1.00 87.31 211 ALA A O 1
ATOM 1557 N N . VAL A 1 212 ? 14.559 7.444 -1.461 1.00 84.81 212 VAL A N 1
ATOM 1558 C CA . VAL A 1 212 ? 15.997 7.505 -1.196 1.00 84.81 212 VAL A CA 1
ATOM 1559 C C . VAL A 1 212 ? 16.732 7.412 -2.520 1.00 84.81 212 VAL A C 1
ATOM 1561 O O . VAL A 1 212 ? 16.465 6.520 -3.328 1.00 84.81 212 VAL A O 1
ATOM 1564 N N . ARG A 1 213 ? 17.673 8.330 -2.749 1.00 78.00 213 ARG A N 1
ATOM 1565 C CA . ARG A 1 213 ? 18.566 8.259 -3.906 1.00 78.00 213 ARG A CA 1
ATOM 1566 C C . ARG A 1 213 ? 19.606 7.174 -3.651 1.00 78.00 213 ARG A C 1
ATOM 1568 O O . ARG A 1 213 ? 20.318 7.225 -2.652 1.00 78.00 213 ARG A O 1
ATOM 1575 N N . LEU A 1 214 ? 19.684 6.205 -4.553 1.00 69.25 214 LEU A N 1
ATOM 1576 C CA . LEU A 1 214 ? 20.795 5.268 -4.591 1.00 69.25 214 LEU A CA 1
ATOM 1577 C C . LEU A 1 214 ? 21.964 5.967 -5.273 1.00 69.25 214 LEU A C 1
ATOM 1579 O O . LEU A 1 214 ? 21.910 6.246 -6.472 1.00 69.25 214 LEU A O 1
ATOM 1583 N N . ASP A 1 215 ? 23.007 6.259 -4.504 1.00 59.56 215 ASP A N 1
ATOM 1584 C CA . ASP A 1 215 ? 24.257 6.723 -5.082 1.00 59.56 215 ASP A CA 1
ATOM 1585 C C . ASP A 1 215 ? 25.008 5.521 -5.671 1.00 59.56 215 ASP A C 1
ATOM 1587 O O . ASP A 1 215 ? 25.593 4.707 -4.959 1.00 59.56 215 ASP A O 1
ATOM 1591 N N . LEU A 1 216 ? 24.928 5.368 -6.993 1.00 58.19 216 LEU A N 1
ATOM 1592 C CA . LEU A 1 216 ? 25.650 4.348 -7.759 1.00 58.19 216 LEU A CA 1
ATOM 1593 C C . LEU A 1 216 ? 27.038 4.873 -8.172 1.00 58.19 216 LEU A C 1
ATOM 1595 O O . LEU A 1 216 ? 27.479 4.660 -9.304 1.00 58.19 216 LEU A O 1
ATOM 1599 N N . SER A 1 217 ? 27.729 5.568 -7.264 1.00 47.22 217 SER A N 1
ATOM 1600 C CA . SER A 1 217 ? 28.960 6.343 -7.497 1.00 47.22 217 SER A CA 1
ATOM 1601 C C . SER A 1 217 ? 30.202 5.533 -7.917 1.00 47.22 217 SER A C 1
ATOM 1603 O O . SER A 1 217 ? 31.310 6.060 -7.935 1.00 47.22 217 SER A O 1
ATOM 1605 N N . GLY A 1 218 ? 30.050 4.271 -8.327 1.00 47.97 218 GLY A N 1
ATOM 1606 C CA . GLY A 1 218 ? 31.162 3.390 -8.679 1.00 47.97 218 GLY A CA 1
ATOM 1607 C C . GLY A 1 218 ? 31.345 3.050 -10.159 1.00 47.97 218 GLY A C 1
ATOM 1608 O O . GLY A 1 218 ? 32.408 2.540 -10.498 1.00 47.97 218 GLY A O 1
ATOM 1609 N N . THR A 1 219 ? 30.359 3.236 -11.049 1.00 51.12 219 THR A N 1
ATOM 1610 C CA . THR A 1 219 ? 30.475 2.569 -12.371 1.00 51.12 219 THR A CA 1
ATOM 1611 C C . THR A 1 219 ? 29.876 3.280 -13.582 1.00 51.12 219 THR A C 1
ATOM 1613 O O . THR A 1 219 ? 30.375 3.047 -14.680 1.00 51.12 219 THR A O 1
ATOM 1616 N N . ILE A 1 220 ? 28.864 4.154 -13.458 1.00 48.00 220 ILE A N 1
ATOM 1617 C CA . ILE A 1 220 ? 28.266 4.823 -14.634 1.00 48.00 220 ILE A CA 1
ATOM 1618 C C . ILE A 1 220 ? 27.766 6.237 -14.278 1.00 48.00 220 ILE A C 1
ATOM 1620 O O . ILE A 1 220 ? 26.645 6.424 -13.823 1.00 48.00 220 ILE A O 1
ATOM 1624 N N . SER A 1 221 ? 28.593 7.255 -14.535 1.00 44.53 221 SER A N 1
ATOM 1625 C CA . SER A 1 221 ? 28.344 8.678 -14.216 1.00 44.53 221 SER A CA 1
ATOM 1626 C C . SER A 1 221 ? 27.170 9.340 -14.970 1.00 44.53 221 SER A C 1
ATOM 1628 O O . SER A 1 221 ? 26.855 10.495 -14.694 1.00 44.53 221 SER A O 1
ATOM 1630 N N . ALA A 1 222 ? 26.543 8.665 -15.939 1.00 47.62 222 ALA A N 1
ATOM 1631 C CA . ALA A 1 222 ? 25.563 9.267 -16.854 1.00 47.62 222 ALA A CA 1
ATOM 1632 C C . ALA A 1 222 ? 24.109 8.817 -16.623 1.00 47.62 222 ALA A C 1
ATOM 1634 O O . ALA A 1 222 ? 23.233 9.161 -17.415 1.00 47.62 222 ALA A O 1
ATOM 1635 N N . TRP A 1 223 ? 23.838 8.017 -15.589 1.00 47.09 223 TRP A N 1
ATOM 1636 C CA . TRP A 1 223 ? 22.485 7.526 -15.323 1.00 47.09 223 TRP A CA 1
ATOM 1637 C C . TRP A 1 223 ? 21.718 8.493 -14.414 1.00 47.09 223 TRP A C 1
ATOM 1639 O O . TRP A 1 223 ? 22.297 9.021 -13.462 1.00 47.09 223 TRP A O 1
ATOM 1649 N N . PRO A 1 224 ? 20.423 8.747 -14.685 1.00 51.97 224 PRO A N 1
ATOM 1650 C CA . PRO A 1 224 ? 19.597 9.541 -13.788 1.00 51.97 224 PRO A CA 1
ATOM 1651 C C . PRO A 1 224 ? 19.560 8.885 -12.399 1.00 51.97 224 PRO A C 1
ATOM 1653 O O . PRO A 1 224 ? 19.610 7.656 -12.307 1.00 51.97 224 PRO A O 1
ATOM 1656 N N . PRO A 1 225 ? 19.483 9.677 -11.314 1.00 55.88 225 PRO A N 1
ATOM 1657 C CA . PRO A 1 225 ? 19.526 9.147 -9.958 1.00 55.88 225 PRO A CA 1
ATOM 1658 C C . PRO A 1 225 ? 18.385 8.150 -9.745 1.00 55.88 225 PRO A C 1
ATOM 1660 O O . PRO A 1 225 ? 17.211 8.522 -9.761 1.00 55.88 225 PRO A O 1
ATOM 1663 N N . THR A 1 226 ? 18.730 6.878 -9.538 1.00 64.44 226 THR A N 1
ATOM 1664 C CA . THR A 1 226 ? 17.752 5.831 -9.234 1.00 64.44 226 THR A CA 1
ATOM 1665 C C . THR A 1 226 ? 17.190 6.080 -7.841 1.00 64.44 226 THR A C 1
ATOM 1667 O O . THR A 1 226 ? 17.940 6.160 -6.865 1.00 64.44 226 THR A O 1
ATOM 1670 N N . ARG A 1 227 ? 15.869 6.224 -7.736 1.00 73.94 227 ARG A N 1
ATOM 1671 C CA . ARG A 1 227 ? 15.173 6.402 -6.459 1.00 73.94 227 ARG A CA 1
ATOM 1672 C C . ARG A 1 227 ? 14.528 5.089 -6.040 1.00 73.94 227 ARG A C 1
ATOM 1674 O O . ARG A 1 227 ? 13.958 4.386 -6.870 1.00 73.94 227 ARG A O 1
ATOM 1681 N N . VAL A 1 228 ? 14.598 4.779 -4.751 1.00 82.00 228 VAL A N 1
ATOM 1682 C CA . VAL A 1 228 ? 13.868 3.661 -4.147 1.00 82.00 228 VAL A CA 1
ATOM 1683 C C . VAL A 1 228 ? 13.049 4.185 -2.984 1.00 82.00 228 VAL A C 1
ATOM 1685 O O . VAL A 1 228 ? 13.566 4.902 -2.132 1.00 82.00 228 VAL A O 1
ATOM 1688 N N . TRP A 1 229 ? 11.775 3.814 -2.940 1.00 89.12 229 TRP A N 1
ATOM 1689 C CA . TRP A 1 229 ? 10.893 4.157 -1.833 1.00 89.12 229 TRP A CA 1
ATOM 1690 C C . TRP A 1 229 ? 11.144 3.247 -0.639 1.00 89.12 229 TRP A C 1
ATOM 1692 O O . TRP A 1 229 ? 11.188 2.022 -0.777 1.00 89.12 229 TRP A O 1
ATOM 1702 N N . ARG A 1 230 ? 11.283 3.860 0.533 1.00 91.88 230 ARG A N 1
ATOM 1703 C CA . ARG A 1 230 ? 11.446 3.203 1.828 1.00 91.88 230 ARG A CA 1
ATOM 1704 C C . ARG A 1 230 ? 10.361 3.672 2.785 1.00 91.88 230 ARG A C 1
ATOM 1706 O O . ARG A 1 230 ? 9.922 4.815 2.691 1.00 91.88 230 ARG A O 1
ATOM 1713 N N . VAL A 1 231 ? 9.960 2.807 3.706 1.00 93.12 231 VAL A N 1
ATOM 1714 C CA . VAL A 1 231 ? 9.084 3.178 4.821 1.00 93.12 231 VAL A CA 1
ATOM 1715 C C . VAL A 1 231 ? 9.928 3.908 5.863 1.00 93.12 231 VAL A C 1
ATOM 1717 O O . VAL A 1 231 ? 10.908 3.366 6.366 1.00 93.12 231 VAL A O 1
ATOM 1720 N N . GLU A 1 232 ? 9.590 5.163 6.132 1.00 93.69 232 GLU A N 1
ATOM 1721 C CA . GLU A 1 232 ? 10.274 6.011 7.111 1.00 93.69 232 GLU A CA 1
ATOM 1722 C C . GLU A 1 232 ? 9.742 5.754 8.522 1.00 93.69 232 GLU A C 1
ATOM 1724 O O . GLU A 1 232 ? 10.541 5.567 9.437 1.00 93.69 232 GLU A O 1
ATOM 1729 N N . SER A 1 233 ? 8.418 5.687 8.683 1.00 92.06 233 SER A N 1
ATOM 1730 C CA . SER A 1 233 ? 7.770 5.366 9.957 1.00 92.06 233 SER A CA 1
ATOM 1731 C C . SER A 1 233 ? 6.364 4.783 9.768 1.00 92.06 233 SER A C 1
ATOM 1733 O O . SER A 1 233 ? 5.695 5.048 8.764 1.00 92.06 233 SER A O 1
ATOM 1735 N N . LEU A 1 234 ? 5.927 3.993 10.752 1.00 92.56 234 LEU A N 1
ATOM 1736 C CA . LEU A 1 234 ? 4.539 3.591 10.980 1.00 92.56 234 LEU A CA 1
ATOM 1737 C C . LEU A 1 234 ? 4.084 4.245 12.289 1.00 92.56 234 LEU A C 1
ATOM 1739 O O . LEU A 1 234 ? 4.593 3.934 13.36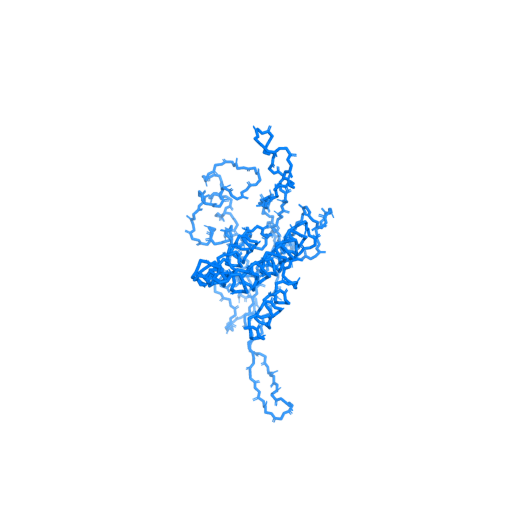2 1.00 92.56 234 LEU A O 1
ATOM 1743 N N . GLU A 1 235 ? 3.130 5.164 12.203 1.00 91.50 235 GLU A N 1
ATOM 1744 C CA . GLU A 1 235 ? 2.625 5.920 13.349 1.00 91.50 235 GLU A CA 1
ATOM 1745 C C . GLU A 1 235 ? 1.130 5.639 13.508 1.00 91.50 235 GLU A C 1
ATOM 1747 O O . GLU A 1 235 ? 0.290 6.218 12.816 1.00 91.50 235 GLU A O 1
ATOM 1752 N N . LEU A 1 236 ? 0.794 4.733 14.429 1.00 88.81 236 LEU A N 1
ATOM 1753 C CA . LEU A 1 236 ? -0.583 4.504 14.860 1.00 88.81 236 LEU A CA 1
ATOM 1754 C C . LEU A 1 236 ? -0.871 5.343 16.103 1.00 88.81 236 LEU A C 1
ATOM 1756 O O . LEU A 1 236 ? -0.112 5.329 17.073 1.00 88.81 236 LEU A O 1
ATOM 1760 N N . HIS A 1 237 ? -1.973 6.078 16.068 1.00 81.31 237 HIS A N 1
ATOM 1761 C CA . HIS A 1 237 ? -2.414 6.918 17.164 1.00 81.31 237 HIS A CA 1
ATOM 1762 C C . HIS A 1 237 ? -3.352 6.105 18.061 1.00 81.31 237 HIS A C 1
ATOM 1764 O O . HIS A 1 237 ? -4.333 5.543 17.570 1.00 81.31 237 HIS A O 1
ATOM 1770 N N . PRO A 1 238 ? -3.095 6.044 19.377 1.00 58.94 238 PRO A N 1
ATOM 1771 C CA . PRO A 1 238 ? -4.092 5.554 20.314 1.00 58.94 238 PRO A CA 1
ATOM 1772 C C . PRO A 1 238 ? -5.303 6.510 20.322 1.00 58.94 238 PRO A C 1
ATOM 1774 O O . PRO A 1 238 ? -5.165 7.688 19.974 1.00 58.94 238 PRO A O 1
ATOM 1777 N N . PRO A 1 239 ? -6.498 6.036 20.711 1.00 54.62 239 PRO A N 1
ATOM 1778 C CA . PRO A 1 239 ? -7.728 6.814 20.606 1.00 54.62 239 PRO A CA 1
ATOM 1779 C C . PRO A 1 239 ? -7.648 8.148 21.361 1.00 54.62 239 PRO A C 1
ATOM 1781 O O . PRO A 1 239 ? -7.352 8.201 22.557 1.00 54.62 239 PRO A O 1
ATOM 1784 N N . VAL A 1 240 ? -7.993 9.241 20.673 1.00 52.47 240 VAL A N 1
ATOM 1785 C CA . VAL A 1 240 ? -8.272 10.534 21.308 1.00 52.47 240 VAL A CA 1
ATOM 1786 C C . VAL A 1 240 ? -9.644 10.434 21.973 1.00 52.47 240 VAL A C 1
ATOM 1788 O O . VAL A 1 240 ? -10.666 10.706 21.349 1.00 52.47 240 VAL A O 1
ATOM 1791 N N . GLY A 1 241 ? -9.676 10.023 23.242 1.00 47.72 241 GLY A N 1
ATOM 1792 C CA . GLY A 1 241 ? -10.880 10.141 24.066 1.00 47.72 241 GLY A CA 1
ATOM 1793 C C . GLY A 1 241 ? -11.168 8.982 25.011 1.00 47.72 241 GLY A C 1
ATOM 1794 O O . GLY A 1 241 ? -12.122 8.247 24.797 1.00 47.72 241 GLY A O 1
ATOM 1795 N N . VAL A 1 242 ? -10.445 8.932 26.129 1.00 37.00 242 VAL A N 1
ATOM 1796 C CA . VAL A 1 242 ? -11.055 8.737 27.451 1.00 37.00 242 VAL A CA 1
ATOM 1797 C C . VAL A 1 242 ? -10.389 9.769 28.358 1.00 37.00 242 VAL A C 1
ATOM 1799 O O . VAL A 1 242 ? -9.217 9.647 28.695 1.00 37.00 242 VAL A O 1
ATOM 1802 N N . LYS A 1 243 ? -11.099 10.854 28.683 1.00 32.88 243 LYS A N 1
ATOM 1803 C CA . LYS A 1 243 ? -10.784 11.579 29.917 1.00 32.88 243 LYS A CA 1
ATOM 1804 C C . LYS A 1 243 ? -11.179 10.624 31.035 1.00 32.88 243 LYS A C 1
ATOM 1806 O O . LYS A 1 243 ? -12.357 10.276 31.108 1.00 32.88 243 LYS A O 1
ATOM 1811 N N . ASP A 1 244 ? -10.209 10.189 31.831 1.00 34.56 244 ASP A N 1
ATOM 1812 C CA . ASP A 1 244 ? -10.493 9.493 33.083 1.00 34.56 244 ASP A CA 1
ATOM 1813 C C . ASP A 1 244 ? -11.498 10.329 33.901 1.00 34.56 244 ASP A C 1
ATOM 1815 O O . ASP A 1 244 ? -11.327 11.556 33.980 1.00 34.56 244 ASP A O 1
ATOM 1819 N N . PRO A 1 245 ? -12.572 9.719 34.434 1.00 46.72 245 PRO A N 1
ATOM 1820 C CA . PRO A 1 245 ? -13.440 10.372 35.406 1.00 46.72 245 PRO A CA 1
ATOM 1821 C C . PRO A 1 245 ? -12.716 10.655 36.729 1.00 46.72 245 PRO A C 1
ATOM 1823 O O . PRO A 1 245 ? -11.868 9.832 37.144 1.00 46.72 245 PRO A O 1
#

Sequence (245 aa):
MAAEAIALVLLAGAGLPRLGGDATGAIYLALVLFFAAWATQAIDAHRRAVEGGAAGGGAILLLALLPVAVVVFTGFWLVGGASATPAATLERFVGAWRDDRPADGERLLLQPAGPAALAVEWRRADAIIHDRIVVLAATLGVGPGLHPDDPFADLEFRLVDRADGDPGERAVAEVLIVRQVVARSSFLGLFPTAVQDTQVLERLGEVRLRAVRLDLSGTISAWPPTRVWRVESLELHPPVGVKDP

pLDDT: mean 72.9, std 17.27, range [32.88, 96.25]